Protein AF-A0A0D1YZ33-F1 (afdb_monomer)

Nearest PDB structures (foldseek):
  6j3f-assembly1_B  TM=8.941E-01  e=8.164E-15  Gelatoporia subvermispora B
  4g19-assembly2_C  TM=8.606E-01  e=2.135E-15  Phanerodontia chrysosporium
  4lmw-assembly1_A-2  TM=8.825E-01  e=1.834E-13  Phanerodontia chrysosporium
  4lmv-assembly2_D  TM=8.944E-01  e=1.200E-12  Phanerodontia chrysosporium
  6mhc-assembly1_B  TM=6.779E-01  e=1.614E-06  Homo sapiens

Organism: NCBI:txid1016849

Mean predicted aligned error: 9.48 Å

Solvent-accessible surface area (backbone atoms only — not comparable to full-atom values): 16113 Å² total; per-residue (Å²): 134,85,81,83,78,84,75,86,78,84,84,79,87,84,82,87,85,82,87,81,86,83,86,84,84,87,83,90,83,90,85,82,90,78,93,74,90,74,78,78,77,76,73,75,79,69,76,76,46,67,29,33,38,37,34,54,50,25,72,83,58,30,67,54,53,42,53,34,35,32,43,46,31,54,35,44,68,45,67,55,73,54,41,53,47,71,38,50,65,77,47,41,48,66,53,37,55,74,71,67,53,79,61,47,94,61,86,66,47,59,65,63,21,29,36,35,44,53,88,68,52,74,41,58,44,43,65,59,40,51,56,48,46,38,72,76,42,61,65,62,57,43,51,82,81,41,86,55,34,67,57,42,69,58,45,51,58,53,39,54,57,37,34,40,32,46,48,65,50,41,44,46,76,71,34,37,41,70,68,30,26,55,46,47,51,58,54,49,23,65,73,66,74,46,56,46,74,69,45,34,74,43,26,66,62,16,49,62,64,25,45,65,52,44,27,52,52,15,54,48,30,63,75,29,80,44,55,23,64,69,6,81,46,73,35,48,49,49,35,55,51,40,16,43,49,55,27,37,39,74,71,72,40,42,68,65,52,38,70,40,66,30,10,61,46,50,46,42,32,44,62,75,43,46,81,38,60,68,75,42,64,72

InterPro domains:
  IPR004045 Glutathione S-transferase, N-terminal [PF13409] (64-135)
  IPR036249 Thioredoxin-like superfamily [SSF52833] (62-155)
  IPR036282 Glutathione S-transferase, C-terminal domain superfamily [SSF47616] (182-274)
  IPR054416 Glutathione S-transferase UstS-like , C-terminal domain [PF22041] (158-247)

Structure (mmCIF, N/CA/C/O backbone):
data_AF-A0A0D1YZ33-F1
#
_entry.id   AF-A0A0D1YZ33-F1
#
loop_
_atom_site.group_PDB
_atom_site.id
_atom_site.type_symbol
_atom_site.label_atom_id
_atom_site.label_alt_id
_atom_site.label_comp_id
_atom_site.label_asym_id
_atom_site.label_entity_id
_atom_site.label_seq_id
_atom_site.pdbx_PDB_ins_code
_atom_site.Cartn_x
_atom_site.Cartn_y
_atom_site.Cartn_z
_atom_site.occupancy
_atom_site.B_iso_or_equiv
_atom_site.auth_seq_id
_atom_site.auth_comp_id
_atom_site.auth_asym_id
_atom_site.auth_atom_id
_atom_site.pdbx_PDB_model_num
ATOM 1 N N . MET A 1 1 ? 1.735 4.288 -33.691 1.00 33.66 1 MET A N 1
ATOM 2 C CA . MET A 1 1 ? 1.374 3.150 -32.815 1.00 33.66 1 MET A CA 1
ATOM 3 C C . MET A 1 1 ? 0.794 3.717 -31.528 1.00 33.66 1 MET A C 1
ATOM 5 O O . MET A 1 1 ? 1.479 4.486 -30.871 1.00 33.66 1 MET A O 1
ATOM 9 N N . LYS A 1 2 ? -0.491 3.466 -31.242 1.00 23.94 2 LYS A N 1
ATOM 10 C CA . LYS A 1 2 ? -1.217 4.064 -30.106 1.00 23.94 2 LYS A CA 1
ATOM 11 C C . LYS A 1 2 ? -0.838 3.346 -28.805 1.00 23.94 2 LYS A C 1
ATOM 13 O O . LYS A 1 2 ? -1.034 2.139 -28.707 1.00 23.94 2 LYS A O 1
ATOM 18 N N . ALA A 1 3 ? -0.307 4.084 -27.833 1.00 26.80 3 ALA A N 1
ATOM 19 C CA . ALA A 1 3 ? -0.102 3.603 -26.472 1.00 26.80 3 ALA A CA 1
ATOM 20 C C . ALA A 1 3 ? -1.469 3.420 -25.792 1.00 26.80 3 ALA A C 1
ATOM 22 O O . ALA A 1 3 ? -2.274 4.350 -25.749 1.00 26.80 3 ALA A O 1
ATOM 23 N N . ILE A 1 4 ? -1.745 2.213 -25.302 1.00 25.44 4 ILE A N 1
ATOM 24 C CA . ILE A 1 4 ? -2.944 1.919 -24.515 1.00 25.44 4 ILE A CA 1
ATOM 25 C C . ILE A 1 4 ? -2.675 2.419 -23.095 1.00 25.44 4 ILE A C 1
ATOM 27 O O . ILE A 1 4 ? -1.959 1.790 -22.319 1.00 25.44 4 ILE A O 1
ATOM 31 N N . LEU A 1 5 ? -3.221 3.593 -22.786 1.00 25.17 5 LEU A N 1
ATOM 32 C CA . LEU A 1 5 ? -3.272 4.148 -21.441 1.00 25.17 5 LEU A CA 1
ATOM 33 C C . LEU A 1 5 ? -4.298 3.332 -20.639 1.00 25.17 5 LEU A C 1
ATOM 35 O O . LEU A 1 5 ? -5.502 3.465 -20.849 1.00 25.17 5 LEU A O 1
ATOM 39 N N . VAL A 1 6 ? -3.835 2.450 -19.754 1.00 28.66 6 VAL A N 1
ATOM 40 C CA . VAL A 1 6 ? -4.714 1.741 -18.813 1.00 28.66 6 VAL A CA 1
ATOM 41 C C . VAL A 1 6 ? -5.065 2.715 -17.689 1.00 28.66 6 VAL A C 1
ATOM 43 O O . VAL A 1 6 ? -4.328 2.842 -16.714 1.00 28.66 6 VAL A O 1
ATOM 46 N N . GLN A 1 7 ? -6.162 3.453 -17.861 1.00 24.89 7 GLN A N 1
ATOM 47 C CA . GLN A 1 7 ? -6.800 4.203 -16.781 1.00 24.89 7 GLN A CA 1
ATOM 48 C C . GLN A 1 7 ? -7.549 3.220 -15.876 1.00 24.89 7 GLN A C 1
ATOM 50 O O . GLN A 1 7 ? -8.423 2.486 -16.334 1.00 24.89 7 GLN A O 1
ATOM 55 N N . PHE A 1 8 ? -7.206 3.209 -14.589 1.00 30.30 8 PHE A N 1
ATOM 56 C CA . PHE A 1 8 ? -8.008 2.553 -13.563 1.00 30.30 8 PHE A CA 1
ATOM 57 C C . PHE A 1 8 ? -9.164 3.488 -13.199 1.00 30.30 8 PHE A C 1
ATOM 59 O O . PHE A 1 8 ? -8.949 4.558 -12.637 1.00 30.30 8 PHE A O 1
ATOM 66 N N . VAL A 1 9 ? -10.384 3.102 -13.566 1.00 27.33 9 VAL A N 1
ATOM 67 C CA . VAL A 1 9 ? -11.615 3.804 -13.184 1.00 27.33 9 VAL A CA 1
ATOM 68 C C . VAL A 1 9 ? -12.163 3.139 -11.924 1.00 27.33 9 VAL A C 1
ATOM 70 O O . VAL A 1 9 ? -12.398 1.932 -11.910 1.00 27.33 9 VAL A O 1
ATOM 73 N N . THR A 1 10 ? -12.359 3.923 -10.866 1.00 28.05 10 THR A N 1
ATOM 74 C CA . THR A 1 10 ? -13.016 3.498 -9.627 1.00 28.05 10 THR A CA 1
ATOM 75 C C . THR A 1 10 ? -14.522 3.351 -9.871 1.00 28.05 10 THR A C 1
ATOM 77 O O . THR A 1 10 ? -15.186 4.272 -10.348 1.00 28.05 10 THR A O 1
ATOM 80 N N . SER A 1 11 ? -15.082 2.171 -9.593 1.00 30.53 11 SER A N 1
ATOM 81 C CA . SER A 1 11 ? -16.520 1.922 -9.738 1.00 30.53 11 SER A CA 1
ATOM 82 C C . SER A 1 11 ? -17.292 2.501 -8.552 1.00 30.53 11 SER A C 1
ATOM 84 O O . SER A 1 11 ? -17.127 2.061 -7.416 1.00 30.53 11 SER A O 1
ATOM 86 N N . SER A 1 12 ? -18.143 3.480 -8.858 1.00 28.12 12 SER A N 1
ATOM 87 C CA . SER A 1 12 ? -19.163 4.075 -7.993 1.00 28.12 12 SER A CA 1
ATOM 88 C C . SER A 1 12 ? -20.275 3.070 -7.644 1.00 28.12 12 SER A C 1
ATOM 90 O O . SER A 1 12 ? -20.595 2.172 -8.424 1.00 28.12 12 SER A O 1
ATOM 92 N N . SER A 1 13 ? -20.832 3.230 -6.446 1.00 30.88 13 SER A N 1
ATOM 93 C CA . SER A 1 13 ? -21.864 2.424 -5.795 1.00 30.88 13 SER A CA 1
ATOM 94 C C . SER A 1 13 ? -23.215 2.418 -6.528 1.00 30.88 13 SER A C 1
ATOM 96 O O . SER A 1 13 ? -23.701 3.447 -6.991 1.00 30.88 13 SER A O 1
ATOM 98 N N . ALA A 1 14 ? -23.868 1.251 -6.567 1.00 26.98 14 ALA A N 1
ATOM 99 C CA . ALA A 1 14 ? -25.271 1.111 -6.966 1.00 26.98 14 ALA A CA 1
ATOM 100 C C . ALA A 1 14 ? -26.209 1.207 -5.735 1.00 26.98 14 ALA A C 1
ATOM 102 O O . ALA A 1 14 ? -25.840 0.723 -4.661 1.00 26.98 14 ALA A O 1
ATOM 103 N N . PRO A 1 15 ? -27.411 1.809 -5.858 1.00 26.55 15 PRO A N 1
ATOM 104 C CA . PRO A 1 15 ? -28.342 2.030 -4.745 1.00 26.55 15 PRO A CA 1
ATOM 105 C C . PRO A 1 15 ? -29.207 0.790 -4.415 1.00 26.55 15 PRO A C 1
ATOM 107 O O . PRO A 1 15 ? -29.352 -0.101 -5.256 1.00 26.55 15 PRO A O 1
ATOM 110 N N . PRO A 1 16 ? -29.819 0.716 -3.212 1.00 28.62 16 PRO A N 1
ATOM 111 C CA . PRO A 1 16 ? -30.607 -0.440 -2.784 1.00 28.62 16 PRO A CA 1
ATOM 112 C C . PRO A 1 16 ? -31.998 -0.488 -3.441 1.00 28.62 16 PRO A C 1
ATOM 114 O O . PRO A 1 16 ? -32.704 0.517 -3.532 1.00 28.62 16 PRO A O 1
ATOM 117 N N . LEU A 1 17 ? -32.408 -1.689 -3.859 1.00 29.44 17 LEU A N 1
ATOM 118 C CA . LEU A 1 17 ? -33.756 -1.992 -4.346 1.00 29.44 17 LEU A CA 1
ATOM 119 C C . LEU A 1 17 ? -34.759 -2.040 -3.183 1.00 29.44 17 LEU A C 1
ATOM 121 O O . LEU A 1 17 ? -34.502 -2.635 -2.137 1.00 29.44 17 LEU A O 1
ATOM 125 N N . SER A 1 18 ? -35.914 -1.408 -3.390 1.00 27.81 18 SER A N 1
ATOM 126 C CA . SER A 1 18 ? -37.007 -1.292 -2.430 1.00 27.81 18 SER A CA 1
ATOM 127 C C . SER A 1 18 ? -37.826 -2.582 -2.301 1.00 27.81 18 SER A C 1
ATOM 129 O O . SER A 1 18 ? -38.141 -3.267 -3.274 1.00 27.81 18 SER A O 1
ATOM 131 N N . CYS A 1 19 ? -38.206 -2.891 -1.061 1.00 26.47 19 CYS A N 1
ATOM 132 C CA . CYS A 1 19 ? -39.095 -3.988 -0.698 1.00 26.47 19 CYS A CA 1
ATOM 133 C C . CYS A 1 19 ? -40.552 -3.602 -1.013 1.00 26.47 19 CYS A C 1
ATOM 135 O O . CYS A 1 19 ? -41.071 -2.636 -0.452 1.00 26.47 19 CYS A O 1
ATOM 137 N N . ARG A 1 20 ? -41.235 -4.356 -1.885 1.00 29.11 20 ARG A N 1
ATOM 138 C CA . ARG A 1 20 ? -42.695 -4.274 -2.060 1.00 29.11 20 ARG A CA 1
ATOM 139 C C . ARG A 1 20 ? -43.375 -5.265 -1.117 1.00 29.11 20 ARG A C 1
ATOM 141 O O . ARG A 1 20 ? -43.210 -6.473 -1.257 1.00 29.11 20 ARG A O 1
ATOM 148 N N . ALA A 1 21 ? -44.153 -4.730 -0.183 1.00 27.61 21 ALA A N 1
ATOM 149 C CA . ALA A 1 21 ? -45.084 -5.478 0.646 1.00 27.61 21 ALA A CA 1
ATOM 150 C C . ALA A 1 21 ? -46.292 -5.945 -0.184 1.00 27.61 21 ALA A C 1
ATOM 152 O O . ALA A 1 21 ? -46.848 -5.168 -0.962 1.00 27.61 21 ALA A O 1
ATOM 153 N N . LEU A 1 22 ? -46.727 -7.189 0.027 1.00 30.61 22 LEU A N 1
ATOM 154 C CA . LEU A 1 22 ? -48.070 -7.644 -0.321 1.00 30.61 22 LEU A CA 1
ATOM 155 C C . LEU A 1 22 ? -48.758 -8.170 0.936 1.00 30.61 22 LEU A C 1
ATOM 157 O O . LEU A 1 22 ? -48.223 -8.995 1.674 1.00 30.61 22 LEU A O 1
ATOM 161 N N . SER A 1 23 ? -49.939 -7.611 1.162 1.00 29.52 23 SER A N 1
ATOM 162 C CA . SER A 1 23 ? -50.905 -7.921 2.201 1.00 29.52 23 SER A CA 1
ATOM 163 C C . SER A 1 23 ? -51.679 -9.206 1.892 1.00 29.52 23 SER A C 1
ATOM 165 O O . SER A 1 23 ? -51.951 -9.526 0.737 1.00 29.52 23 SER A O 1
ATOM 167 N N . GLY A 1 24 ? -52.095 -9.912 2.944 1.00 29.91 24 GLY A N 1
ATOM 168 C CA . GLY A 1 24 ? -53.028 -11.037 2.874 1.00 29.91 24 GLY A CA 1
ATOM 169 C C . GLY A 1 24 ? -53.644 -11.305 4.246 1.00 29.91 24 GLY A C 1
ATOM 170 O O . GLY A 1 24 ? -52.929 -11.461 5.230 1.00 29.91 24 GLY A O 1
ATOM 171 N N . TYR A 1 25 ? -54.973 -11.273 4.302 1.00 29.17 25 TYR A N 1
ATOM 172 C CA . TYR A 1 25 ? -55.825 -11.229 5.492 1.00 29.17 25 TYR A CA 1
ATOM 173 C C . TYR A 1 25 ? -56.149 -12.610 6.109 1.00 29.17 25 TYR A C 1
ATOM 175 O O . TYR A 1 25 ? -56.301 -13.590 5.391 1.00 29.17 25 TYR A O 1
ATOM 183 N N . SER A 1 26 ? -56.386 -12.575 7.433 1.00 31.56 26 SER A N 1
ATOM 184 C CA . SER A 1 26 ? -57.404 -13.277 8.257 1.00 31.56 26 SER A CA 1
ATOM 185 C C . SER A 1 26 ? -57.550 -14.816 8.250 1.00 31.56 26 SER A C 1
ATOM 187 O O . SER A 1 26 ? -57.987 -15.389 7.261 1.00 31.56 26 SER A O 1
ATOM 189 N N . HIS A 1 27 ? -57.407 -15.457 9.429 1.00 31.44 27 HIS A N 1
ATOM 190 C CA . HIS A 1 27 ? -58.551 -15.964 10.231 1.00 31.44 27 HIS A CA 1
ATOM 191 C C . HIS A 1 27 ? -58.145 -16.562 11.608 1.00 31.44 27 HIS A C 1
ATOM 193 O O . HIS A 1 27 ? -57.173 -17.301 11.733 1.00 31.44 27 HIS A O 1
ATOM 199 N N . HIS A 1 28 ? -58.947 -16.225 12.631 1.00 30.06 28 HIS A N 1
ATOM 200 C CA . HIS A 1 28 ? -59.127 -16.853 13.962 1.00 30.06 28 HIS A CA 1
ATOM 201 C C . HIS A 1 28 ? -59.364 -18.388 13.865 1.00 30.06 28 HIS A C 1
ATOM 203 O O . HIS A 1 28 ? -59.901 -18.824 12.857 1.00 30.06 28 HIS A O 1
ATOM 209 N N . SER A 1 29 ? -59.105 -19.302 14.820 1.00 30.25 29 SER A N 1
ATOM 210 C CA . SER A 1 29 ? -59.076 -19.295 16.301 1.00 30.25 29 SER A CA 1
ATOM 211 C C . SER A 1 29 ? -58.558 -20.684 16.831 1.00 30.25 29 SER A C 1
ATOM 213 O O . SER A 1 29 ? -58.115 -21.481 16.008 1.00 30.25 29 SER A O 1
ATOM 215 N N . PRO A 1 30 ? -58.537 -21.014 18.151 1.00 46.22 30 PRO A N 1
ATOM 216 C CA . PRO A 1 30 ? -57.399 -21.637 18.857 1.00 46.22 30 PRO A CA 1
ATOM 217 C C . PRO A 1 30 ? -57.526 -23.152 19.120 1.00 46.22 30 PRO A C 1
ATOM 219 O O . PRO A 1 30 ? -58.609 -23.687 18.938 1.00 46.22 30 PRO A O 1
ATOM 222 N N . LEU A 1 31 ? -56.465 -23.810 19.642 1.00 30.41 31 LEU A N 1
ATOM 223 C CA . LEU A 1 31 ? -56.532 -24.916 20.632 1.00 30.41 31 LEU A CA 1
ATOM 224 C C . LEU A 1 31 ? -55.139 -25.415 21.128 1.00 30.41 31 LEU A C 1
ATOM 226 O O . LEU A 1 31 ? -54.258 -25.747 20.347 1.00 30.41 31 LEU A O 1
ATOM 230 N N . ARG A 1 32 ? -55.024 -25.500 22.465 1.00 30.86 32 ARG A N 1
ATOM 231 C CA . ARG A 1 32 ? -54.288 -26.447 23.350 1.00 30.86 32 ARG A CA 1
ATOM 232 C C . ARG A 1 32 ? -52.809 -26.848 23.116 1.00 30.86 32 ARG A C 1
ATOM 234 O O . ARG A 1 32 ? -52.475 -27.677 22.286 1.00 30.86 32 ARG A O 1
ATOM 241 N N . SER A 1 33 ? -51.988 -26.400 24.075 1.00 38.81 33 SER A N 1
ATOM 242 C CA . SER A 1 33 ? -50.990 -27.134 24.889 1.00 38.81 33 SER A CA 1
ATOM 243 C C . SER A 1 33 ? -50.598 -28.571 24.496 1.00 38.81 33 SER A C 1
ATOM 245 O O . SER A 1 33 ? -51.357 -29.498 24.766 1.00 38.81 33 SER A O 1
ATOM 247 N N . THR A 1 34 ? -49.310 -28.758 24.182 1.00 31.98 34 THR A N 1
ATOM 248 C CA . THR A 1 34 ? -48.487 -29.884 24.677 1.00 31.98 34 THR A CA 1
ATOM 249 C C . THR A 1 34 ? -47.016 -29.467 24.768 1.00 31.98 34 THR A C 1
ATOM 251 O O . THR A 1 34 ? -46.41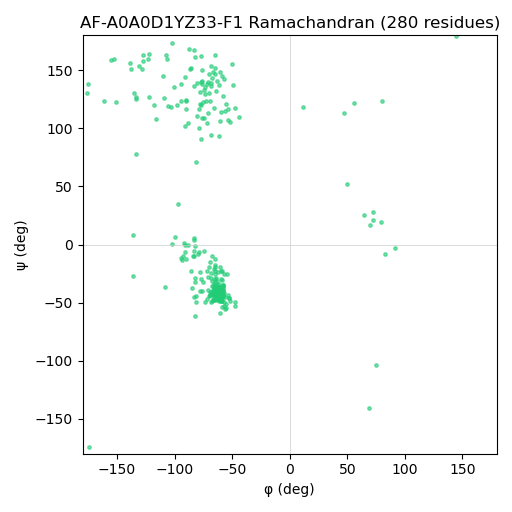6 -29.058 23.776 1.00 31.98 34 THR A O 1
ATOM 254 N N . LYS A 1 35 ? -46.423 -29.586 25.964 1.00 40.34 35 LYS A N 1
ATOM 255 C CA . LYS A 1 35 ? -44.976 -29.480 26.196 1.00 40.34 35 LYS A CA 1
ATOM 256 C C . LYS A 1 35 ? -44.269 -30.654 25.510 1.00 40.34 35 LYS A C 1
ATOM 258 O O . LYS A 1 35 ? -44.463 -31.796 25.913 1.00 40.34 35 LYS A O 1
ATOM 263 N N . LEU A 1 36 ? -43.409 -30.368 24.537 1.00 31.55 36 LEU A N 1
ATOM 264 C CA . LEU A 1 36 ? -42.429 -31.312 24.002 1.00 31.55 36 LEU A CA 1
ATOM 265 C C . LEU A 1 36 ? -41.034 -30.773 24.313 1.00 31.55 36 LEU A C 1
ATOM 267 O O . LEU A 1 36 ? -40.586 -29.776 23.756 1.00 31.55 36 LEU A O 1
ATOM 271 N N . VAL A 1 37 ? -40.363 -31.439 25.250 1.00 39.22 37 VAL A N 1
ATOM 272 C CA . VAL A 1 37 ? -38.945 -31.238 25.550 1.00 39.22 37 VAL A CA 1
ATOM 273 C C . VAL A 1 37 ? -38.151 -31.746 24.347 1.00 39.22 37 VAL A C 1
ATOM 275 O O . VAL A 1 37 ? -37.874 -32.939 24.224 1.00 39.22 37 VAL A O 1
ATOM 278 N N . SER A 1 38 ? -37.802 -30.851 23.422 1.00 35.22 38 SER A N 1
ATOM 279 C CA . SER A 1 38 ? -36.877 -31.170 22.340 1.00 35.22 38 SER A CA 1
ATOM 280 C C . SER A 1 38 ? -35.455 -31.183 22.896 1.00 35.22 38 SER A C 1
ATOM 282 O O . SER A 1 38 ? -34.891 -30.139 23.228 1.00 35.22 38 SER A O 1
ATOM 284 N N . LYS A 1 39 ? -34.878 -32.384 23.003 1.00 36.84 39 LYS A N 1
ATOM 285 C CA . LYS A 1 39 ? -33.451 -32.606 23.259 1.00 36.84 39 LYS A CA 1
ATOM 286 C C . LYS A 1 39 ? -32.632 -31.717 22.322 1.00 36.84 39 LYS A C 1
ATOM 288 O O . LYS A 1 39 ? -32.707 -31.865 21.103 1.00 36.84 39 LYS A O 1
ATOM 293 N N . GLY A 1 40 ? -31.863 -30.797 22.902 1.00 33.03 40 GLY A N 1
ATOM 294 C CA . GLY A 1 40 ? -30.975 -29.916 22.161 1.00 33.03 40 GLY A CA 1
ATOM 295 C C . GLY A 1 40 ? -30.044 -30.726 21.263 1.00 33.03 40 GLY A C 1
ATOM 296 O O . GLY A 1 40 ? -29.211 -31.498 21.743 1.00 33.03 40 GLY A O 1
ATOM 297 N N . ARG A 1 41 ? -30.166 -30.532 19.945 1.00 40.16 41 ARG A N 1
ATOM 298 C CA . ARG A 1 41 ? -29.060 -30.800 19.028 1.00 40.16 41 ARG A CA 1
ATOM 299 C C . ARG A 1 41 ? -27.931 -29.879 19.464 1.00 40.16 41 ARG A C 1
ATOM 301 O O . ARG A 1 41 ? -28.006 -28.670 19.253 1.00 40.16 41 ARG A O 1
ATOM 308 N N . ARG A 1 42 ? -26.905 -30.461 20.089 1.00 39.41 42 ARG A N 1
ATOM 309 C CA . ARG A 1 42 ? -25.606 -29.814 20.260 1.00 39.41 42 ARG A CA 1
ATOM 310 C C . ARG A 1 42 ? -25.183 -29.348 18.871 1.00 39.41 42 ARG A C 1
ATOM 312 O O . ARG A 1 42 ? -24.848 -30.175 18.022 1.00 39.41 42 ARG A O 1
ATOM 319 N N . HIS A 1 43 ? -25.281 -28.045 18.626 1.00 44.19 43 HIS A N 1
ATOM 320 C CA . HIS A 1 43 ? -24.578 -27.429 17.517 1.00 44.19 43 HIS A CA 1
ATOM 321 C C . HIS A 1 43 ? -23.117 -27.781 17.750 1.00 44.19 43 HIS A C 1
ATOM 323 O O . HIS A 1 43 ? -22.551 -27.449 18.792 1.00 44.19 43 HIS A O 1
ATOM 329 N N . ARG A 1 44 ? -22.549 -28.579 16.842 1.00 44.31 44 ARG A N 1
ATOM 330 C CA . ARG A 1 44 ? -21.112 -28.816 16.839 1.00 44.31 44 ARG A CA 1
ATOM 331 C C . ARG A 1 44 ? -20.491 -27.433 16.762 1.00 44.31 44 ARG A C 1
ATOM 333 O O . ARG A 1 44 ? -20.792 -26.690 15.833 1.00 44.31 44 ARG A O 1
ATOM 340 N N . TYR A 1 45 ? -19.692 -27.096 17.761 1.00 43.19 45 TYR A N 1
ATOM 341 C CA . TYR A 1 45 ? -18.801 -25.956 17.705 1.00 43.19 45 TYR A CA 1
ATOM 342 C C . TYR A 1 45 ? -17.853 -26.246 16.537 1.00 43.19 45 TYR A C 1
ATOM 344 O O . TYR A 1 45 ? -16.905 -27.019 16.671 1.00 43.19 45 TYR A O 1
ATOM 352 N N . THR A 1 46 ? -18.182 -25.765 15.338 1.00 48.38 46 THR A N 1
ATOM 353 C CA . THR A 1 46 ? -17.208 -25.696 14.256 1.00 48.38 46 THR A CA 1
ATOM 354 C C . THR A 1 46 ? -16.113 -24.798 14.791 1.00 48.38 46 THR A C 1
ATOM 356 O O . THR A 1 46 ? -16.380 -23.636 15.090 1.00 48.38 46 THR A O 1
ATOM 359 N N . MET A 1 47 ? -14.917 -25.357 14.994 1.00 47.94 47 MET A N 1
ATOM 360 C CA . MET A 1 47 ? -13.704 -24.573 15.207 1.00 47.94 47 MET A CA 1
ATOM 361 C C . MET A 1 47 ? -13.737 -23.454 14.169 1.00 47.94 47 MET A C 1
ATOM 363 O O . MET A 1 47 ? -13.689 -23.755 12.977 1.00 47.94 47 MET A O 1
ATOM 367 N N . SER A 1 48 ? -13.946 -22.209 14.608 1.00 56.19 48 SER A N 1
ATOM 368 C CA . SER A 1 48 ? -13.932 -21.048 13.722 1.00 56.19 48 SER A CA 1
ATOM 369 C C . SER A 1 48 ? -12.605 -21.100 12.982 1.00 56.19 48 SER A C 1
ATOM 371 O O . SER A 1 48 ? -11.562 -20.916 13.610 1.00 56.19 48 SER A O 1
ATOM 373 N N . SER A 1 49 ? -12.614 -21.452 11.693 1.00 75.19 49 SER A N 1
ATOM 374 C CA . SER A 1 49 ? -11.368 -21.509 10.942 1.00 75.19 49 SER A CA 1
ATOM 375 C C . SER A 1 49 ? -10.797 -20.102 10.889 1.00 75.19 49 SER A C 1
ATOM 377 O O . SER A 1 49 ? -11.515 -19.146 10.620 1.00 75.19 49 SER A O 1
ATOM 379 N N . GLU A 1 50 ? -9.518 -19.978 11.201 1.00 90.50 50 GLU A N 1
ATOM 380 C CA . GLU A 1 50 ? -8.799 -18.713 11.147 1.00 90.50 50 GLU A CA 1
ATOM 381 C C . GLU A 1 50 ? -8.842 -18.113 9.731 1.00 90.50 50 GLU A C 1
ATOM 383 O O . GLU A 1 50 ? -8.834 -18.854 8.743 1.00 90.50 50 GLU A O 1
ATOM 388 N N . LEU A 1 51 ? -8.899 -16.778 9.631 1.00 97.19 51 LEU A N 1
ATOM 389 C CA . LEU A 1 51 ? -8.852 -16.074 8.349 1.00 97.19 51 LEU A CA 1
ATOM 390 C C . LEU A 1 51 ? -7.521 -16.373 7.648 1.00 97.19 51 LEU A C 1
ATOM 392 O O . LEU A 1 51 ? -6.465 -16.360 8.278 1.00 97.19 51 LEU A O 1
ATOM 396 N N . ILE A 1 52 ? -7.561 -16.618 6.340 1.00 98.25 52 ILE A N 1
ATOM 397 C CA . ILE A 1 52 ? -6.350 -16.802 5.529 1.00 98.25 52 ILE A CA 1
ATOM 398 C C . ILE A 1 52 ? -6.188 -15.589 4.624 1.00 98.25 52 ILE A C 1
ATOM 400 O O . ILE A 1 52 ? -7.110 -15.263 3.883 1.00 98.25 52 ILE A O 1
ATOM 404 N N . LEU A 1 53 ? -5.027 -14.946 4.665 1.00 98.56 53 LEU A N 1
ATOM 405 C CA . LEU A 1 53 ? -4.609 -13.898 3.741 1.00 98.56 53 LEU A CA 1
ATOM 406 C C . LEU A 1 53 ? -3.705 -14.510 2.666 1.00 98.56 53 LEU A C 1
ATOM 408 O O . LEU A 1 53 ? -2.651 -15.044 2.983 1.00 98.56 53 LEU A O 1
ATOM 412 N N . TYR A 1 54 ? -4.087 -14.416 1.398 1.00 98.50 54 TYR A N 1
ATOM 413 C CA . TYR A 1 54 ? -3.249 -14.817 0.268 1.00 98.50 54 TYR A CA 1
ATOM 414 C C . TYR A 1 54 ? -2.377 -13.637 -0.180 1.00 98.50 54 TYR A C 1
ATOM 416 O O . TYR A 1 54 ? -2.860 -12.697 -0.827 1.00 98.50 54 TYR A O 1
ATOM 424 N N . ASP A 1 55 ? -1.092 -13.689 0.166 1.00 98.38 55 ASP A N 1
ATOM 425 C CA . ASP A 1 55 ? -0.107 -12.616 -0.042 1.00 98.38 55 ASP A CA 1
ATOM 426 C C . ASP A 1 55 ? 1.085 -13.105 -0.887 1.00 98.38 55 ASP A C 1
ATOM 428 O O . ASP A 1 55 ? 1.292 -14.305 -1.067 1.00 98.38 55 ASP A O 1
ATOM 432 N N . LEU A 1 56 ? 1.869 -12.171 -1.420 1.00 98.19 56 LEU A N 1
ATOM 433 C CA . LEU A 1 56 ? 3.081 -12.414 -2.194 1.00 98.19 56 LEU A CA 1
ATOM 434 C C . LEU A 1 56 ? 4.302 -12.474 -1.262 1.00 98.19 56 LEU A C 1
ATOM 436 O O . LEU A 1 56 ? 4.578 -11.483 -0.579 1.00 98.19 56 LEU A O 1
ATOM 440 N N . PRO A 1 57 ? 5.086 -13.566 -1.257 1.00 97.38 57 PRO A N 1
ATOM 441 C CA . PRO A 1 57 ? 6.261 -13.655 -0.399 1.00 97.38 57 PRO A CA 1
ATOM 442 C C . PRO A 1 57 ? 7.379 -12.719 -0.861 1.00 97.38 57 PRO A C 1
ATOM 444 O O . PRO A 1 57 ? 7.588 -12.506 -2.060 1.00 97.38 57 PRO A O 1
ATOM 447 N N . SER A 1 58 ? 8.133 -12.191 0.103 1.00 97.62 58 SER A N 1
ATOM 448 C CA . SER A 1 58 ? 9.500 -11.725 -0.126 1.00 97.62 58 SER A CA 1
ATOM 449 C C . SER A 1 58 ? 10.503 -12.876 0.052 1.00 97.62 58 SER A C 1
ATOM 451 O O . SER A 1 58 ? 10.184 -13.912 0.641 1.00 97.62 58 SER A O 1
ATOM 453 N N . LYS A 1 59 ? 11.757 -12.668 -0.364 1.00 97.12 59 LYS A N 1
ATOM 454 C CA . LYS A 1 59 ? 12.906 -13.539 -0.045 1.00 97.12 59 LYS A CA 1
ATOM 455 C C . LYS A 1 59 ? 13.087 -13.755 1.460 1.00 97.12 59 LYS A C 1
ATOM 457 O O . LYS A 1 59 ? 13.670 -14.753 1.867 1.00 97.12 59 LYS A O 1
ATOM 462 N N . GLN A 1 60 ? 12.612 -12.816 2.277 1.00 94.25 60 GLN A N 1
ATOM 463 C CA . GLN A 1 60 ? 12.683 -12.858 3.735 1.00 94.25 60 GLN A CA 1
ATOM 464 C C . GLN A 1 60 ? 11.449 -13.518 4.372 1.00 94.25 60 GLN A C 1
ATOM 466 O O . GLN A 1 60 ? 11.385 -13.622 5.593 1.00 94.25 60 GLN A O 1
ATOM 471 N N . GLY A 1 61 ? 10.469 -13.963 3.576 1.00 93.75 61 GLY A N 1
ATOM 472 C CA . GLY A 1 61 ? 9.222 -14.539 4.089 1.00 93.75 61 GLY A CA 1
ATOM 473 C C . GLY A 1 61 ? 8.285 -13.504 4.719 1.00 93.75 61 GLY A C 1
ATOM 474 O O . GLY A 1 61 ? 7.523 -13.837 5.622 1.00 93.75 61 GLY A O 1
ATOM 475 N N . THR A 1 62 ? 8.362 -12.250 4.269 1.00 95.75 62 THR A N 1
ATOM 476 C CA . THR A 1 62 ? 7.576 -11.117 4.780 1.00 95.75 62 THR A CA 1
ATOM 477 C C . THR A 1 62 ? 6.769 -10.439 3.674 1.00 95.75 62 THR A C 1
ATOM 479 O O . THR A 1 62 ? 7.090 -10.544 2.485 1.00 95.75 62 THR A O 1
ATOM 482 N N . GLY A 1 63 ? 5.726 -9.705 4.061 1.00 96.56 63 GLY A N 1
ATOM 483 C CA . GLY A 1 63 ? 4.928 -8.903 3.138 1.00 96.56 63 GLY A CA 1
ATOM 484 C C . GLY A 1 63 ? 5.697 -7.677 2.641 1.00 96.56 63 GLY A C 1
ATOM 485 O O . GLY A 1 63 ? 6.368 -6.985 3.406 1.00 96.56 63 GLY A O 1
ATOM 486 N N . TRP A 1 64 ? 5.564 -7.347 1.358 1.00 97.56 64 TRP A N 1
ATOM 487 C CA . TRP A 1 64 ? 6.277 -6.213 0.742 1.00 97.56 64 TRP A CA 1
ATOM 488 C C . TRP A 1 64 ? 5.402 -5.358 -0.179 1.00 97.56 64 TRP A C 1
ATOM 490 O O . TRP A 1 64 ? 5.672 -4.173 -0.367 1.00 97.56 64 TRP A O 1
ATOM 500 N N . SER A 1 65 ? 4.358 -5.946 -0.765 1.00 97.88 65 SER A N 1
ATOM 501 C CA . SER A 1 65 ? 3.572 -5.321 -1.828 1.00 97.88 65 SER A CA 1
ATOM 502 C C . SER A 1 65 ? 2.547 -4.325 -1.280 1.00 97.88 65 SER A C 1
ATOM 504 O O . SER A 1 65 ? 1.865 -4.598 -0.292 1.00 97.88 65 SER A O 1
ATOM 506 N N . HIS A 1 66 ? 2.396 -3.183 -1.960 1.00 97.81 66 HIS A N 1
ATOM 507 C CA . HIS A 1 66 ? 1.449 -2.121 -1.590 1.00 97.81 66 HIS A CA 1
ATOM 508 C C . HIS A 1 66 ? 0.024 -2.636 -1.375 1.00 97.81 66 HIS A C 1
ATOM 510 O O . HIS A 1 66 ? -0.604 -2.300 -0.377 1.00 97.81 66 HIS A O 1
ATOM 516 N N . ASN A 1 67 ? -0.511 -3.435 -2.301 1.00 97.75 67 ASN A N 1
ATOM 517 C CA . ASN A 1 67 ? -1.919 -3.829 -2.233 1.00 97.75 67 ASN A CA 1
ATOM 518 C C . ASN A 1 67 ? -2.212 -4.761 -1.043 1.00 97.75 67 ASN A C 1
ATOM 520 O O . ASN A 1 67 ? -3.129 -4.446 -0.284 1.00 97.75 67 ASN A O 1
ATOM 524 N N . PRO A 1 68 ? -1.448 -5.845 -0.809 1.00 98.31 68 PRO A N 1
ATOM 525 C CA . PRO A 1 68 ? -1.657 -6.699 0.359 1.00 98.31 68 PRO A CA 1
ATOM 526 C C . PRO A 1 68 ? -1.394 -6.012 1.695 1.00 98.31 68 PRO A C 1
ATOM 528 O O . PRO A 1 68 ? -2.113 -6.279 2.658 1.00 98.31 68 PRO A O 1
ATOM 531 N N . TRP A 1 69 ? -0.448 -5.066 1.754 1.00 98.56 69 TRP A N 1
ATOM 532 C CA . TRP A 1 69 ? -0.212 -4.289 2.972 1.00 98.56 69 TRP A CA 1
ATOM 533 C C . TRP A 1 69 ? -1.443 -3.495 3.429 1.00 98.56 69 TRP A C 1
ATOM 535 O O . TRP A 1 69 ? -1.636 -3.354 4.632 1.00 98.56 69 TRP A O 1
ATOM 545 N N . LYS A 1 70 ? -2.330 -3.058 2.520 1.00 98.69 70 LYS A N 1
ATOM 546 C CA . LYS A 1 70 ? -3.616 -2.430 2.897 1.00 98.69 70 LYS A CA 1
ATOM 547 C C . LYS A 1 70 ? -4.478 -3.381 3.730 1.00 98.69 70 LYS A C 1
ATOM 549 O O . LYS A 1 70 ? -5.009 -3.000 4.769 1.00 98.69 70 LYS A O 1
ATOM 554 N N . THR A 1 71 ? -4.593 -4.633 3.286 1.00 98.75 71 THR A N 1
ATOM 555 C CA . THR A 1 71 ? -5.349 -5.673 3.995 1.00 98.75 71 THR A CA 1
ATOM 556 C C . THR A 1 71 ? -4.653 -6.079 5.291 1.00 98.75 71 THR A C 1
ATOM 558 O O . THR A 1 71 ? -5.320 -6.220 6.311 1.00 98.75 71 THR A O 1
ATOM 561 N N . ARG A 1 72 ? -3.321 -6.207 5.285 1.00 98.56 72 ARG A N 1
ATOM 562 C CA . ARG A 1 72 ? -2.522 -6.520 6.477 1.00 98.56 72 ARG A CA 1
ATOM 563 C C . ARG A 1 72 ? -2.699 -5.466 7.572 1.00 98.56 72 ARG A C 1
ATOM 565 O O . ARG A 1 72 ? -3.021 -5.823 8.699 1.00 98.56 72 ARG A O 1
ATOM 572 N N . LEU A 1 73 ? -2.585 -4.183 7.223 1.00 98.81 73 LEU A N 1
ATOM 573 C CA . LEU A 1 73 ? -2.830 -3.062 8.135 1.00 98.81 73 LEU A CA 1
ATOM 574 C C . LEU A 1 73 ? -4.255 -3.092 8.693 1.00 98.81 73 LEU A C 1
ATOM 576 O O . LEU A 1 73 ? -4.427 -3.002 9.903 1.00 98.81 73 LEU A O 1
ATOM 580 N N . ALA A 1 74 ? -5.267 -3.298 7.845 1.00 98.69 74 ALA A N 1
ATOM 581 C CA . ALA A 1 74 ? -6.658 -3.381 8.291 1.00 98.69 74 ALA A CA 1
ATOM 582 C C . ALA A 1 74 ? -6.904 -4.551 9.264 1.00 98.69 74 ALA A C 1
ATOM 584 O O . ALA A 1 74 ? -7.586 -4.380 10.273 1.00 98.69 74 ALA A O 1
ATOM 585 N N . LEU A 1 75 ? -6.337 -5.731 8.989 1.00 98.50 75 LEU A N 1
ATOM 586 C CA . LEU A 1 75 ? -6.426 -6.896 9.874 1.00 98.50 75 LEU A CA 1
ATOM 587 C C . LEU A 1 75 ? -5.702 -6.654 11.206 1.00 98.50 75 LEU A C 1
ATOM 589 O O . LEU A 1 75 ? -6.243 -6.984 12.261 1.00 98.50 75 LEU A O 1
ATOM 593 N N . ASN A 1 76 ? -4.504 -6.066 11.156 1.00 98.38 76 ASN A N 1
ATOM 594 C CA . ASN A 1 76 ? -3.684 -5.774 12.329 1.00 98.38 76 ASN A CA 1
ATOM 595 C C . ASN A 1 76 ? -4.345 -4.716 13.221 1.00 98.38 76 ASN A C 1
ATOM 597 O O . ASN A 1 76 ? -4.483 -4.945 14.419 1.00 98.38 76 ASN A O 1
ATOM 601 N N . PHE A 1 77 ? -4.835 -3.622 12.635 1.00 98.44 77 PHE A N 1
ATOM 602 C CA . PHE A 1 77 ? -5.585 -2.578 13.337 1.00 98.44 77 PHE A CA 1
ATOM 603 C C . PHE A 1 77 ? -6.833 -3.124 14.030 1.00 98.44 77 PHE A C 1
ATOM 605 O O . PHE A 1 77 ? -7.107 -2.799 15.182 1.00 98.44 77 PHE A O 1
ATOM 612 N N . LYS A 1 78 ? -7.574 -4.009 13.354 1.00 97.69 78 LYS A N 1
ATOM 613 C CA . LYS A 1 78 ? -8.750 -4.656 13.943 1.00 97.69 78 LYS A CA 1
ATOM 614 C C . LYS A 1 78 ? -8.419 -5.747 14.967 1.00 97.69 78 LYS A C 1
ATOM 616 O O . LYS A 1 78 ? -9.339 -6.300 15.562 1.00 97.69 78 LYS A O 1
ATOM 621 N N . GLY A 1 79 ? -7.146 -6.101 15.154 1.00 96.50 79 GLY A N 1
ATOM 622 C CA . GLY A 1 79 ? -6.744 -7.196 16.040 1.00 96.50 79 GLY A CA 1
ATOM 623 C C . GLY A 1 79 ? -7.234 -8.573 15.574 1.00 96.50 79 GLY A C 1
ATOM 624 O O . GLY A 1 79 ? -7.410 -9.476 16.389 1.00 96.50 79 GLY A O 1
ATOM 625 N N . ILE A 1 80 ? -7.481 -8.754 14.273 1.00 96.50 80 ILE A N 1
ATOM 626 C CA . ILE A 1 80 ? -7.992 -10.016 13.727 1.00 96.50 80 ILE A CA 1
ATOM 627 C C . ILE A 1 80 ? -6.841 -11.025 13.618 1.00 96.50 80 ILE A C 1
ATOM 629 O O . ILE A 1 80 ? -5.766 -10.719 13.087 1.00 96.50 80 ILE A O 1
ATOM 633 N N . SER A 1 81 ? -7.059 -12.250 14.111 1.00 95.44 81 SER A N 1
ATOM 634 C CA . SER A 1 81 ? -6.129 -13.364 13.883 1.00 95.44 81 SER A CA 1
ATOM 635 C C . SER A 1 81 ? -6.264 -13.862 12.452 1.00 95.44 81 SER A C 1
ATOM 637 O O . SER A 1 81 ? -7.373 -14.071 11.954 1.00 95.44 81 SER A O 1
ATOM 639 N N . TYR A 1 82 ? -5.129 -14.047 11.794 1.00 96.94 82 TYR A N 1
ATOM 640 C CA . TYR A 1 82 ? -5.062 -14.580 10.445 1.00 96.94 82 TYR A CA 1
ATOM 641 C C . TYR A 1 82 ? -3.728 -15.282 10.232 1.00 96.94 82 TYR A C 1
ATOM 643 O O . TYR A 1 82 ? -2.748 -14.984 10.920 1.00 96.94 82 TYR A O 1
ATOM 651 N N . LYS A 1 83 ? -3.712 -16.158 9.230 1.00 97.31 83 LYS A N 1
ATOM 652 C CA . LYS A 1 83 ? -2.502 -16.747 8.656 1.00 97.31 83 LYS A CA 1
ATOM 653 C C . LYS A 1 83 ? -2.261 -16.211 7.263 1.00 97.31 83 LYS A C 1
ATOM 655 O O . LYS A 1 83 ? -3.221 -16.038 6.511 1.00 97.31 83 LYS A O 1
ATOM 660 N N . THR A 1 84 ? -1.004 -16.033 6.884 1.00 98.25 84 THR A N 1
ATOM 661 C CA . THR A 1 84 ? -0.656 -15.769 5.488 1.00 98.25 84 THR A CA 1
ATOM 662 C C . THR A 1 84 ? -0.395 -17.075 4.740 1.00 98.25 84 THR A C 1
ATOM 664 O O . THR A 1 84 ? 0.458 -17.878 5.112 1.00 98.25 84 THR A O 1
ATOM 667 N N . ASP A 1 85 ? -1.118 -17.273 3.642 1.00 98.00 85 ASP A N 1
ATOM 668 C CA . ASP A 1 85 ? -0.772 -18.222 2.590 1.00 98.00 85 ASP A CA 1
ATOM 669 C C . ASP A 1 85 ? 0.075 -17.486 1.544 1.00 98.00 85 ASP A C 1
ATOM 671 O O . ASP A 1 85 ? -0.425 -16.708 0.723 1.00 98.00 85 ASP A O 1
ATOM 675 N N . TRP A 1 86 ? 1.385 -17.714 1.610 1.00 98.19 86 TRP A N 1
ATOM 676 C CA . TRP A 1 86 ? 2.342 -17.149 0.668 1.00 98.19 86 TRP A CA 1
ATOM 677 C C . TRP A 1 86 ? 2.192 -17.803 -0.704 1.00 98.19 86 TRP A C 1
ATOM 679 O O . TRP A 1 86 ? 2.478 -18.985 -0.894 1.00 98.19 86 TRP A O 1
ATOM 689 N N . THR A 1 87 ? 1.748 -17.014 -1.677 1.00 97.94 87 THR A N 1
ATOM 690 C CA . THR A 1 87 ? 1.514 -17.444 -3.054 1.00 97.94 87 THR A CA 1
ATOM 691 C C . THR A 1 87 ? 2.427 -16.667 -3.988 1.00 97.94 87 THR A C 1
ATOM 693 O O . THR A 1 87 ? 2.352 -15.445 -4.056 1.00 97.94 87 THR A O 1
ATOM 696 N N . GLU A 1 88 ? 3.289 -17.364 -4.725 1.00 98.50 88 GLU A N 1
ATOM 697 C CA . GLU A 1 88 ? 4.127 -16.736 -5.747 1.00 98.50 88 GLU A CA 1
ATOM 698 C C . GLU A 1 88 ? 3.257 -16.167 -6.883 1.00 98.50 88 GLU A C 1
ATOM 700 O O . GLU A 1 88 ? 2.182 -16.686 -7.188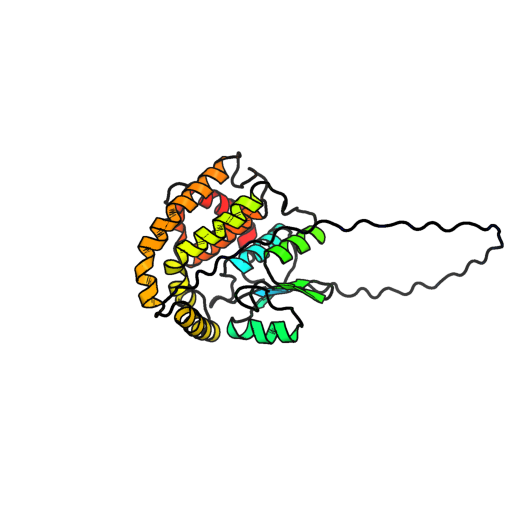 1.00 98.50 88 GLU A O 1
ATOM 705 N N . TYR A 1 89 ? 3.727 -15.113 -7.555 1.00 98.31 89 TYR A N 1
ATOM 706 C CA . TYR A 1 89 ? 3.004 -14.489 -8.668 1.00 98.31 89 TYR A CA 1
ATOM 707 C C . TYR A 1 89 ? 2.454 -15.466 -9.730 1.00 98.31 89 TYR A C 1
ATOM 709 O O . TYR A 1 89 ? 1.276 -15.322 -10.069 1.00 98.31 89 TYR A O 1
ATOM 717 N N . PRO A 1 90 ? 3.244 -16.417 -10.282 1.00 98.19 90 PRO A N 1
ATOM 718 C CA . PRO A 1 90 ? 2.742 -17.345 -11.300 1.00 98.19 90 PRO A CA 1
ATOM 719 C C . PRO A 1 90 ? 1.647 -18.290 -10.783 1.00 98.19 90 PRO A C 1
ATOM 721 O O . PRO A 1 90 ? 0.877 -18.817 -11.583 1.00 98.19 90 PRO A O 1
ATOM 724 N N . ASP A 1 91 ? 1.536 -18.463 -9.464 1.00 98.44 91 ASP A N 1
ATOM 725 C CA . ASP A 1 91 ? 0.616 -19.416 -8.845 1.00 98.44 91 ASP A CA 1
ATOM 726 C C . ASP A 1 91 ? -0.728 -18.789 -8.452 1.00 98.44 91 ASP A C 1
ATOM 728 O O . ASP A 1 91 ? -1.676 -19.520 -8.160 1.00 98.44 91 ASP A O 1
ATOM 732 N N . LEU A 1 92 ? -0.852 -17.454 -8.472 1.00 98.00 92 LEU A N 1
ATOM 733 C CA . LEU A 1 92 ? -2.093 -16.753 -8.112 1.00 98.00 92 LEU A CA 1
ATOM 734 C C . LEU A 1 92 ? -3.277 -17.216 -8.966 1.00 98.00 92 LEU A C 1
ATOM 736 O O . LEU A 1 92 ? -4.305 -17.623 -8.430 1.00 98.00 92 LEU A O 1
ATOM 740 N N . GLN A 1 93 ? -3.127 -17.180 -10.292 1.00 96.81 93 GLN A N 1
ATOM 741 C CA . GLN A 1 93 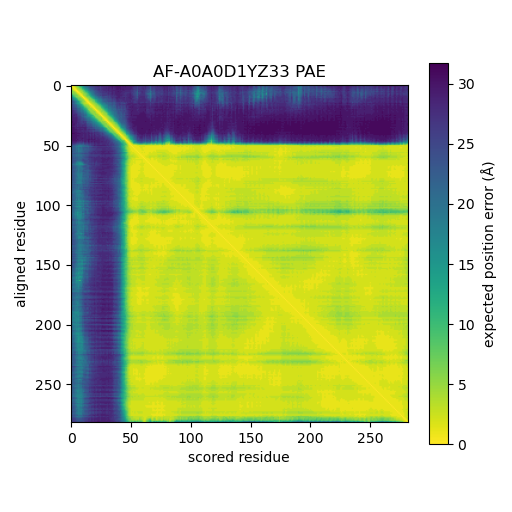? -4.196 -17.558 -11.216 1.00 96.81 93 GLN A CA 1
ATOM 742 C C . GLN A 1 93 ? -4.647 -19.018 -11.039 1.00 96.81 93 GLN A C 1
ATOM 744 O O . GLN A 1 93 ? -5.820 -19.220 -10.723 1.00 96.81 93 GLN A O 1
ATOM 749 N N . PRO A 1 94 ? -3.777 -20.039 -11.185 1.00 97.94 94 PRO A N 1
ATOM 750 C CA . PRO A 1 94 ? -4.221 -21.427 -11.059 1.00 97.94 94 PRO A CA 1
ATOM 751 C C . PRO A 1 94 ? -4.787 -21.737 -9.665 1.00 97.94 94 PRO A C 1
ATOM 753 O O . PRO A 1 94 ? -5.740 -22.511 -9.542 1.00 97.94 94 PRO A O 1
ATOM 756 N N . LYS A 1 95 ? -4.251 -21.115 -8.602 1.00 98.19 95 LYS A N 1
ATOM 757 C CA . LYS A 1 95 ? -4.774 -21.276 -7.239 1.00 98.19 95 LYS A CA 1
ATOM 758 C C . LYS A 1 95 ? -6.186 -20.693 -7.107 1.00 98.19 95 LYS A C 1
ATOM 760 O O . LYS A 1 95 ? -7.073 -21.366 -6.586 1.00 98.19 95 LYS A O 1
ATOM 765 N N . PHE A 1 96 ? -6.415 -19.472 -7.585 1.00 98.25 96 PHE A N 1
ATOM 766 C CA . PHE A 1 96 ? -7.696 -18.781 -7.414 1.00 98.25 96 PHE A CA 1
ATOM 767 C C . PHE A 1 96 ? -8.796 -19.311 -8.337 1.00 98.25 96 PHE A C 1
ATOM 769 O O . PHE A 1 96 ? -9.944 -19.410 -7.903 1.00 98.25 96 PHE A O 1
ATOM 776 N N . GLU A 1 97 ? -8.453 -19.767 -9.544 1.00 97.62 97 GLU A N 1
ATOM 777 C CA . GLU A 1 97 ? -9.377 -20.516 -10.407 1.00 97.62 97 GLU A CA 1
ATOM 778 C C . GLU A 1 97 ? -9.856 -21.802 -9.716 1.00 97.62 97 GLU A C 1
ATOM 780 O O . GLU A 1 97 ? -11.055 -22.078 -9.679 1.00 97.62 97 GLU A O 1
ATOM 785 N N . LYS A 1 98 ? -8.947 -22.551 -9.075 1.00 97.69 98 LYS A N 1
ATOM 786 C CA . LYS A 1 98 ? -9.294 -23.764 -8.314 1.00 97.69 98 LYS A CA 1
ATOM 787 C C . LYS A 1 98 ? -10.213 -23.481 -7.121 1.00 97.69 98 LYS A C 1
ATOM 789 O O . LYS A 1 98 ? -11.013 -24.339 -6.754 1.00 97.69 98 LYS A O 1
ATOM 794 N N . PHE A 1 99 ? -10.107 -22.303 -6.509 1.00 97.38 99 PHE A N 1
ATOM 795 C CA . PHE A 1 99 ? -11.007 -21.874 -5.433 1.00 97.38 99 PHE A CA 1
ATOM 796 C C . PHE A 1 99 ? -12.367 -21.375 -5.940 1.00 97.38 99 PHE A C 1
ATOM 798 O O . PHE A 1 99 ? -13.246 -21.104 -5.126 1.00 97.38 99 PHE A O 1
ATOM 805 N N . GLY A 1 100 ? -12.558 -21.256 -7.258 1.00 96.75 100 GLY A N 1
ATOM 806 C CA . GLY A 1 100 ? -13.774 -20.696 -7.843 1.00 96.75 100 GLY A CA 1
ATOM 807 C C . GLY A 1 100 ? -13.893 -19.182 -7.655 1.00 96.75 100 GLY A C 1
ATOM 808 O O . GLY A 1 100 ? -14.997 -18.643 -7.717 1.00 96.75 100 GLY A O 1
ATOM 809 N N . ILE A 1 101 ? -12.777 -18.484 -7.411 1.00 96.81 101 ILE A N 1
ATOM 810 C CA . ILE A 1 101 ? -12.763 -17.022 -7.317 1.00 96.81 101 ILE A CA 1
ATOM 811 C C . ILE A 1 101 ? -13.005 -16.451 -8.717 1.00 96.81 101 ILE A C 1
ATOM 813 O O . ILE A 1 101 ? -12.362 -16.845 -9.696 1.00 96.81 101 ILE A O 1
ATOM 817 N N . SER A 1 102 ? -13.946 -15.512 -8.815 1.00 95.75 102 SER A N 1
ATOM 818 C CA . SER A 1 102 ? -14.213 -14.810 -10.071 1.00 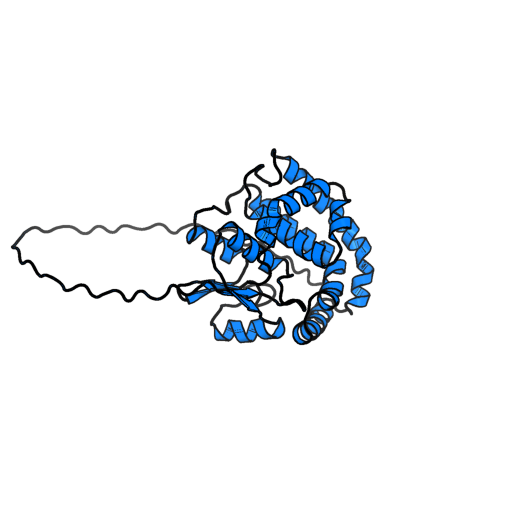95.75 102 SER A CA 1
ATOM 819 C C . SER A 1 102 ? -13.039 -13.894 -10.431 1.00 95.75 102 SER A C 1
ATOM 821 O O . SER A 1 102 ? -12.493 -13.241 -9.540 1.00 95.75 102 SER A O 1
ATOM 823 N N . PRO A 1 103 ? -12.640 -13.821 -11.711 1.00 96.44 103 PRO A N 1
ATOM 824 C CA . PRO A 1 103 ? -11.572 -12.927 -12.124 1.00 96.44 103 PRO A CA 1
ATOM 825 C C . PRO A 1 103 ? -12.012 -11.464 -12.009 1.00 96.44 103 PRO A C 1
ATOM 827 O O . PRO A 1 103 ? -13.192 -11.139 -12.158 1.00 96.44 103 PRO A O 1
ATOM 830 N N . ASN A 1 104 ? -11.044 -10.571 -11.828 1.00 92.44 104 ASN A N 1
ATOM 831 C CA . ASN A 1 104 ? -11.266 -9.136 -11.934 1.00 92.44 104 ASN A CA 1
ATOM 832 C C . ASN A 1 104 ? -11.830 -8.761 -13.308 1.00 92.44 104 ASN A C 1
ATOM 834 O O . ASN A 1 104 ? -11.419 -9.293 -14.343 1.00 92.44 104 ASN A O 1
ATOM 838 N N . SER A 1 105 ? -12.742 -7.789 -13.314 1.00 90.81 105 SER A N 1
ATOM 839 C CA . SER A 1 105 ? -13.366 -7.265 -14.534 1.00 90.81 105 SER A CA 1
ATOM 840 C C . SER A 1 105 ? -12.412 -6.418 -15.380 1.00 90.81 105 SER A C 1
ATOM 842 O O . SER A 1 105 ? -12.623 -6.269 -16.583 1.00 90.81 105 SER A O 1
ATOM 844 N N . THR A 1 106 ? -11.360 -5.866 -14.770 1.00 86.50 106 THR A N 1
ATOM 845 C CA . THR A 1 106 ? -10.355 -5.026 -15.430 1.00 86.50 106 THR A CA 1
ATOM 846 C C . THR A 1 106 ? -8.948 -5.359 -14.932 1.00 86.50 106 THR A C 1
ATOM 848 O O . THR A 1 106 ? -8.767 -5.887 -13.837 1.00 86.50 106 THR A O 1
ATOM 851 N N . GLY A 1 107 ? -7.930 -5.056 -15.741 1.00 85.69 107 GLY A N 1
ATOM 852 C CA . GLY A 1 107 ? -6.533 -5.294 -15.375 1.00 85.69 107 GLY A CA 1
ATOM 853 C C . GLY A 1 107 ? -6.160 -6.780 -15.302 1.00 85.69 107 GLY A C 1
ATOM 854 O O . GLY A 1 107 ? -6.547 -7.578 -16.157 1.00 85.69 107 GLY A O 1
ATOM 855 N N . ALA A 1 108 ? -5.340 -7.144 -14.313 1.00 89.06 108 ALA A N 1
ATOM 856 C CA . ALA A 1 108 ? -4.935 -8.529 -14.094 1.00 89.06 108 ALA A CA 1
ATOM 857 C C . ALA A 1 108 ? -6.099 -9.338 -13.506 1.00 89.06 108 ALA A C 1
ATOM 859 O O . ALA A 1 108 ? -6.680 -8.941 -12.499 1.00 89.06 108 ALA A O 1
ATOM 860 N N . LYS A 1 109 ? -6.399 -10.494 -14.115 1.00 94.69 109 LYS A N 1
ATOM 861 C CA . LYS A 1 109 ? -7.538 -11.348 -13.738 1.00 94.69 109 LYS A CA 1
ATOM 862 C C . LYS A 1 109 ? -7.501 -11.802 -12.279 1.00 94.69 109 LYS A C 1
ATOM 864 O O . LYS A 1 109 ? -8.547 -11.865 -11.654 1.00 94.69 109 LYS A O 1
ATOM 869 N N . TYR A 1 110 ? -6.317 -12.118 -11.762 1.00 97.19 110 TYR A N 1
ATOM 870 C CA . TYR A 1 110 ? -6.120 -12.630 -10.410 1.00 97.19 110 TYR A CA 1
ATOM 871 C C . TYR A 1 110 ? -4.968 -11.888 -9.742 1.00 97.19 110 TYR A C 1
ATOM 873 O O . TYR A 1 110 ? -3.878 -11.773 -10.308 1.00 97.19 110 TYR A O 1
ATOM 881 N N . THR A 1 111 ? -5.230 -11.351 -8.555 1.00 96.94 111 THR A N 1
ATOM 882 C CA . THR A 1 111 ? -4.368 -10.399 -7.851 1.00 96.94 111 THR A CA 1
ATOM 883 C C . THR A 1 111 ? -4.303 -10.743 -6.369 1.00 96.94 111 THR A C 1
ATOM 885 O O . THR A 1 111 ? -5.237 -11.276 -5.782 1.00 96.94 111 THR A O 1
ATOM 888 N N . SER A 1 112 ? -3.180 -10.412 -5.744 1.00 97.69 112 SER A N 1
ATOM 889 C CA . SER A 1 112 ? -3.079 -10.355 -4.289 1.00 97.69 112 SER A CA 1
ATOM 890 C C . SER A 1 112 ? -3.340 -8.903 -3.834 1.00 97.69 112 SER A C 1
ATOM 892 O O . SER A 1 112 ? -2.837 -7.978 -4.488 1.00 97.69 112 SER A O 1
ATOM 894 N N . PRO A 1 113 ? -4.107 -8.665 -2.750 1.00 98.44 113 PRO A N 1
ATOM 895 C CA . PRO A 1 113 ? -4.576 -9.654 -1.782 1.00 98.44 113 PRO A CA 1
ATOM 896 C C . PRO A 1 113 ? -5.888 -10.343 -2.173 1.00 98.44 113 PRO A C 1
ATOM 898 O O . PRO A 1 113 ? -6.779 -9.747 -2.780 1.00 98.44 113 PRO A O 1
ATOM 901 N N . ALA A 1 114 ? -6.019 -11.581 -1.701 1.00 98.62 114 ALA A N 1
ATOM 902 C CA . ALA A 1 114 ? -7.296 -12.254 -1.496 1.00 98.62 114 ALA A CA 1
ATOM 903 C C . ALA A 1 114 ? -7.362 -12.779 -0.056 1.00 98.62 114 ALA A C 1
ATOM 905 O O . ALA A 1 114 ? -6.326 -12.990 0.572 1.00 98.62 114 ALA A O 1
ATOM 906 N N . VAL A 1 115 ? -8.558 -13.020 0.474 1.00 98.56 115 VAL A N 1
ATOM 907 C CA . VAL A 1 115 ? -8.756 -13.663 1.777 1.00 98.56 115 VAL A CA 1
ATOM 908 C C . VAL A 1 115 ? -9.722 -14.831 1.674 1.00 98.56 115 VAL A C 1
ATOM 910 O O . VAL A 1 115 ? -10.639 -14.810 0.854 1.00 98.56 115 VAL A O 1
ATOM 913 N N . LYS A 1 116 ? -9.542 -15.821 2.547 1.00 98.31 116 LYS A N 1
ATOM 914 C CA . LYS A 1 116 ? -10.575 -16.790 2.908 1.00 98.31 116 LYS A CA 1
ATOM 915 C C . LYS A 1 116 ? -11.085 -16.458 4.303 1.00 98.31 116 LYS A C 1
ATOM 917 O O . LYS A 1 116 ? -10.315 -16.476 5.263 1.00 98.31 116 LYS A O 1
ATOM 922 N N . LEU A 1 117 ? -12.372 -16.167 4.408 1.00 97.12 117 LEU A N 1
ATOM 923 C CA . LEU A 1 117 ? -13.043 -15.898 5.672 1.00 97.12 117 LEU A CA 1
ATOM 924 C C . LEU A 1 117 ? -13.317 -17.196 6.457 1.00 97.12 117 LEU A C 1
ATOM 926 O O . LEU A 1 117 ? -13.329 -18.282 5.867 1.00 97.12 117 LEU A O 1
ATOM 930 N N . PRO A 1 118 ? -13.593 -17.106 7.774 1.00 95.06 118 PRO A N 1
ATOM 931 C CA . PRO A 1 118 ? -13.923 -18.267 8.605 1.00 95.06 118 PRO A CA 1
ATOM 932 C C . PRO A 1 118 ? -15.123 -19.100 8.136 1.00 95.06 118 PRO A C 1
ATOM 934 O O . PRO A 1 118 ? -15.205 -20.285 8.444 1.00 95.06 118 PRO A O 1
ATOM 937 N N . ASP A 1 119 ? -16.057 -18.504 7.394 1.00 94.00 119 ASP A N 1
ATOM 938 C CA . ASP A 1 119 ? -17.214 -19.201 6.819 1.00 94.00 119 ASP A CA 1
ATOM 939 C C . ASP A 1 119 ? -16.897 -19.924 5.494 1.00 94.00 119 ASP A C 1
ATOM 941 O O . ASP A 1 119 ? -17.758 -20.589 4.921 1.00 94.00 119 ASP A O 1
ATOM 945 N N . GLY A 1 120 ? -15.651 -19.824 5.017 1.00 95.25 120 GLY A N 1
ATOM 946 C CA . GLY A 1 120 ? -15.182 -20.408 3.766 1.00 95.25 120 GLY A CA 1
ATOM 947 C C . GLY A 1 120 ? -15.303 -19.494 2.546 1.00 95.25 120 GLY A C 1
ATOM 948 O O . GLY A 1 120 ? -14.833 -19.887 1.479 1.00 95.25 120 GLY A O 1
ATOM 949 N N . THR A 1 121 ? -15.873 -18.294 2.686 1.00 96.19 121 THR A N 1
ATOM 950 C CA . THR A 1 121 ? -16.013 -17.320 1.595 1.00 96.19 121 THR A CA 1
ATOM 951 C C . THR A 1 121 ? -14.655 -16.775 1.167 1.00 96.19 121 THR A C 1
ATOM 953 O O . THR A 1 121 ? -13.837 -16.400 2.008 1.00 96.19 121 THR A O 1
ATOM 956 N N . TYR A 1 122 ? -14.435 -16.672 -0.144 1.00 98.06 122 TYR A N 1
ATOM 957 C CA . TYR A 1 122 ? -13.259 -16.022 -0.713 1.00 98.06 122 TYR A CA 1
ATOM 958 C C . TYR A 1 122 ? -13.586 -14.610 -1.196 1.00 98.06 122 TYR A C 1
ATOM 960 O O . TYR A 1 122 ? -14.602 -14.400 -1.857 1.00 98.06 122 TYR A O 1
ATOM 968 N N . ILE A 1 123 ? -12.710 -13.652 -0.894 1.00 98.12 123 ILE A N 1
ATOM 969 C CA . ILE A 1 123 ? -12.833 -12.260 -1.342 1.00 98.12 123 ILE A CA 1
ATOM 970 C C . ILE A 1 123 ? -11.479 -11.810 -1.885 1.00 98.12 123 ILE A C 1
ATOM 972 O O . ILE A 1 123 ? -10.477 -11.908 -1.185 1.00 98.12 123 ILE A O 1
ATOM 976 N N . MET A 1 124 ? -11.450 -11.323 -3.122 1.00 97.94 124 MET A N 1
ATOM 977 C CA . MET A 1 124 ? -10.278 -10.705 -3.753 1.00 97.94 124 MET A CA 1
ATOM 978 C C . MET A 1 124 ? -10.488 -9.189 -3.833 1.00 97.94 124 MET A C 1
ATOM 980 O O . MET A 1 124 ? -11.631 -8.740 -3.776 1.00 97.94 124 MET A O 1
ATOM 984 N N . GLU A 1 125 ? -9.398 -8.433 -3.980 1.00 96.88 125 GLU A N 1
ATOM 985 C CA . GLU A 1 125 ? -9.329 -6.962 -3.987 1.00 96.88 125 GLU A CA 1
ATOM 986 C C . GLU A 1 125 ? -9.341 -6.322 -2.593 1.00 96.88 125 GLU A C 1
ATOM 988 O O . GLU A 1 125 ? -10.273 -6.471 -1.804 1.00 96.88 125 GLU A O 1
ATOM 993 N N . SER A 1 126 ? -8.307 -5.523 -2.298 1.00 97.12 126 SER A N 1
ATOM 994 C CA . SER A 1 126 ? -8.092 -4.952 -0.961 1.00 97.12 126 SER A CA 1
ATOM 995 C C . SER A 1 126 ? -9.266 -4.103 -0.466 1.00 97.12 126 SER A C 1
ATOM 997 O O . SER A 1 126 ? -9.554 -4.110 0.728 1.00 97.12 126 SER A O 1
ATOM 999 N N . ARG A 1 127 ? -9.960 -3.384 -1.365 1.00 96.44 127 ARG A N 1
ATOM 1000 C CA . ARG A 1 127 ? -11.116 -2.552 -0.990 1.00 96.44 127 ARG A CA 1
ATOM 1001 C C . ARG A 1 127 ? -12.341 -3.393 -0.630 1.00 96.44 127 ARG A C 1
ATOM 1003 O O . ARG A 1 127 ? -12.910 -3.175 0.431 1.00 96.44 127 ARG A O 1
ATOM 1010 N N . ALA A 1 128 ? -12.681 -4.391 -1.446 1.00 97.75 128 ALA A N 1
ATOM 1011 C CA . ALA A 1 128 ? -13.783 -5.307 -1.151 1.00 97.75 128 ALA A CA 1
ATOM 1012 C C . ALA A 1 128 ? -13.530 -6.092 0.148 1.00 97.75 128 ALA A C 1
ATOM 1014 O O . ALA A 1 128 ? -14.446 -6.320 0.939 1.00 97.75 128 ALA A O 1
ATOM 1015 N N . ILE A 1 129 ? -12.268 -6.456 0.400 1.00 98.69 129 ILE A N 1
ATOM 1016 C CA . ILE A 1 129 ? -11.851 -7.058 1.667 1.00 98.69 129 ILE A CA 1
ATOM 1017 C C . ILE A 1 129 ? -12.082 -6.081 2.827 1.00 98.69 129 ILE A C 1
ATOM 1019 O O . ILE A 1 129 ? -12.681 -6.478 3.821 1.00 98.69 129 ILE A O 1
ATOM 1023 N N . ALA A 1 130 ? -11.665 -4.816 2.714 1.00 98.56 130 ALA A N 1
ATOM 1024 C CA . ALA A 1 130 ? -11.892 -3.812 3.756 1.00 98.56 130 ALA A CA 1
ATOM 1025 C C . ALA A 1 130 ? -13.388 -3.614 4.063 1.00 98.56 130 ALA A C 1
ATOM 1027 O O . ALA A 1 130 ? -13.766 -3.626 5.234 1.00 98.56 130 ALA A O 1
ATOM 1028 N N . ASP A 1 131 ? -14.244 -3.530 3.036 1.00 98.31 131 ASP A N 1
ATOM 1029 C CA . ASP A 1 131 ? -15.702 -3.422 3.205 1.00 98.31 131 ASP A CA 1
ATOM 1030 C C . ASP A 1 131 ? -16.276 -4.652 3.943 1.00 98.31 131 ASP A C 1
ATOM 1032 O O . ASP A 1 131 ? -17.118 -4.532 4.839 1.00 98.31 131 ASP A O 1
ATOM 1036 N N . ALA A 1 132 ? -15.799 -5.857 3.612 1.00 98.25 132 ALA A N 1
ATOM 1037 C CA . ALA A 1 132 ? -16.211 -7.082 4.291 1.00 98.25 132 ALA A CA 1
ATOM 1038 C C . ALA A 1 132 ? -15.731 -7.137 5.748 1.00 98.25 132 ALA A C 1
ATOM 1040 O O . ALA A 1 132 ? -16.509 -7.516 6.625 1.00 98.25 132 ALA A O 1
ATOM 1041 N N . LEU A 1 133 ? -14.484 -6.740 6.018 1.00 98.31 133 LEU A N 1
ATOM 1042 C CA . LEU A 1 133 ? -13.934 -6.680 7.372 1.00 98.31 133 LEU A CA 1
ATOM 1043 C C . LEU A 1 133 ? -14.676 -5.660 8.234 1.00 98.31 133 LEU A C 1
ATOM 1045 O O . LEU A 1 133 ? -14.936 -5.945 9.396 1.00 98.31 133 LEU A O 1
ATOM 1049 N N . GLU A 1 134 ? -15.047 -4.504 7.686 1.00 98.25 134 GLU A N 1
ATOM 1050 C CA . GLU A 1 134 ? -15.832 -3.500 8.408 1.00 98.25 134 GLU A CA 1
ATOM 1051 C C . GLU A 1 134 ? -17.219 -4.026 8.783 1.00 98.25 134 GLU A C 1
ATOM 1053 O O . GLU A 1 134 ? -17.659 -3.881 9.920 1.00 98.25 134 GLU A O 1
ATOM 1058 N N . ARG A 1 135 ? -17.883 -4.721 7.854 1.00 97.81 135 ARG A N 1
ATOM 1059 C CA . ARG A 1 135 ? -19.196 -5.325 8.101 1.00 97.81 135 ARG A CA 1
ATOM 1060 C C . ARG A 1 135 ? -19.147 -6.468 9.120 1.00 97.81 135 ARG A C 1
ATOM 1062 O O . ARG A 1 135 ? -20.064 -6.603 9.924 1.00 97.81 135 ARG A O 1
ATOM 1069 N N . LEU A 1 136 ? -18.131 -7.328 9.046 1.00 96.69 136 LEU A N 1
ATOM 1070 C CA . LEU A 1 136 ? -18.006 -8.517 9.901 1.00 96.69 136 LEU A CA 1
ATOM 1071 C C . LEU A 1 136 ? -17.401 -8.198 11.273 1.00 96.69 136 LEU A C 1
ATOM 1073 O O . LEU A 1 136 ? -17.720 -8.865 12.254 1.00 96.69 136 LEU A O 1
ATOM 1077 N N . HIS A 1 137 ? -16.555 -7.170 11.341 1.00 96.44 137 HIS A N 1
ATOM 1078 C CA . HIS A 1 137 ? -15.864 -6.718 12.544 1.00 96.44 137 HIS A CA 1
ATOM 1079 C C . HIS A 1 137 ? -15.967 -5.185 12.663 1.00 96.44 137 HIS A C 1
ATOM 1081 O O . HIS A 1 137 ? -14.995 -4.478 12.379 1.00 96.44 137 HIS A O 1
ATOM 1087 N N . PRO A 1 138 ? -17.122 -4.646 13.102 1.00 96.94 138 PRO A N 1
ATOM 1088 C CA . PRO A 1 138 ? -17.368 -3.198 13.123 1.00 96.94 138 PRO A CA 1
ATOM 1089 C C . PRO A 1 138 ? -16.509 -2.408 14.120 1.00 96.94 138 PRO A C 1
ATOM 1091 O O . PRO A 1 138 ? -16.535 -1.180 14.128 1.00 96.94 138 PRO A O 1
ATOM 1094 N N . THR A 1 139 ? -15.778 -3.080 15.012 1.00 96.69 139 THR A N 1
ATOM 1095 C CA . THR A 1 139 ? -14.965 -2.431 16.046 1.00 96.69 139 THR A CA 1
ATOM 1096 C C . THR A 1 139 ? -13.584 -3.087 16.136 1.00 96.69 139 THR A C 1
ATOM 1098 O O . THR A 1 139 ? -13.527 -4.311 16.253 1.00 96.69 139 THR A O 1
ATOM 1101 N N . PRO A 1 140 ? -12.490 -2.300 16.120 1.00 97.31 140 PRO A N 1
ATOM 1102 C CA . PRO A 1 140 ? -12.453 -0.867 15.801 1.00 97.31 140 PRO A CA 1
ATOM 1103 C C . PRO A 1 140 ? -12.854 -0.600 14.337 1.00 97.31 140 PRO A C 1
ATOM 1105 O O . PRO A 1 140 ? -12.617 -1.431 13.457 1.00 97.31 140 PRO A O 1
ATOM 1108 N N . SER A 1 141 ? -13.504 0.537 14.080 1.00 98.19 141 SER A N 1
ATOM 1109 C CA . SER A 1 141 ? -13.996 0.896 12.742 1.00 98.19 141 SER A CA 1
ATOM 1110 C C . SER A 1 141 ? -12.860 1.384 11.846 1.00 98.19 141 SER A C 1
ATOM 1112 O O . SER A 1 141 ? -11.989 2.128 12.284 1.00 98.19 141 SER A O 1
ATOM 1114 N N . LEU A 1 142 ? -12.884 0.979 10.576 1.00 98.31 142 LEU A N 1
ATOM 1115 C CA . LEU A 1 142 ? -11.994 1.477 9.527 1.00 98.31 142 LEU A CA 1
ATOM 1116 C C . LEU A 1 142 ? -12.434 2.833 8.966 1.00 98.31 142 LEU A C 1
ATOM 1118 O O . LEU A 1 142 ? -11.696 3.404 8.165 1.00 98.31 142 LEU A O 1
ATOM 1122 N N . HIS A 1 143 ? -13.619 3.330 9.343 1.00 98.00 143 HIS A N 1
ATOM 1123 C CA . HIS A 1 143 ? -14.159 4.615 8.889 1.00 98.00 143 HIS A CA 1
ATOM 1124 C C . HIS A 1 143 ? -14.098 4.774 7.362 1.00 98.00 143 HIS A C 1
ATOM 1126 O O . HIS A 1 143 ? -13.552 5.736 6.824 1.00 98.00 143 HIS A O 1
ATOM 1132 N N . LEU A 1 144 ? -14.634 3.779 6.648 1.00 97.19 144 LEU A N 1
ATOM 1133 C CA . LEU A 1 144 ? -14.618 3.716 5.178 1.00 97.19 144 LEU A CA 1
ATOM 1134 C C . LEU A 1 144 ? -15.436 4.835 4.507 1.00 97.19 144 LEU A C 1
ATOM 1136 O O . LEU A 1 144 ? -15.345 5.025 3.294 1.00 97.19 144 LEU A O 1
ATOM 1140 N N . ASP A 1 145 ? -16.243 5.538 5.296 1.00 96.25 145 ASP A N 1
ATOM 1141 C CA . ASP A 1 145 ? -17.053 6.705 4.963 1.00 96.25 145 ASP A CA 1
ATOM 1142 C C . ASP A 1 145 ? -16.332 8.042 5.207 1.00 96.25 145 ASP A C 1
ATOM 1144 O O . ASP A 1 145 ? -16.907 9.099 4.946 1.00 96.25 145 ASP A O 1
ATOM 1148 N N . SER A 1 146 ? -15.074 8.008 5.661 1.00 97.56 146 SER A N 1
ATOM 1149 C CA . SER A 1 146 ? -14.242 9.197 5.845 1.00 97.56 146 SER A CA 1
ATOM 1150 C C . SER A 1 146 ? -14.259 10.099 4.601 1.00 97.56 146 SER A C 1
ATOM 1152 O O . SER A 1 146 ? -14.084 9.600 3.478 1.00 97.56 146 SER A O 1
ATOM 1154 N N . PRO A 1 147 ? -14.371 11.436 4.752 1.00 96.50 147 PRO A N 1
ATOM 1155 C CA . PRO A 1 147 ? -14.330 12.361 3.617 1.00 96.50 147 PRO A CA 1
ATOM 1156 C C . PRO A 1 147 ? -13.005 12.290 2.838 1.00 96.50 147 PRO A C 1
ATOM 1158 O O . PRO A 1 147 ? -12.947 12.677 1.668 1.00 96.50 147 PRO A O 1
ATOM 1161 N N . TYR A 1 148 ? -11.945 11.751 3.448 1.00 97.94 148 TYR A N 1
ATOM 1162 C CA . TYR A 1 148 ? -10.652 11.548 2.803 1.00 97.94 148 TYR A CA 1
ATOM 1163 C C . TYR A 1 148 ? -10.610 10.334 1.874 1.00 97.94 148 TYR A C 1
ATOM 1165 O O . TYR A 1 148 ? -9.805 10.320 0.941 1.00 97.94 148 TYR A O 1
ATOM 1173 N N . GLN A 1 149 ? -11.478 9.336 2.074 1.00 97.62 149 GLN A N 1
ATOM 1174 C CA . GLN A 1 149 ? -11.374 8.045 1.392 1.00 97.62 149 GLN A CA 1
ATOM 1175 C C . GLN A 1 149 ? -11.373 8.200 -0.134 1.00 97.62 149 GLN A C 1
ATOM 1177 O O . GLN A 1 149 ? -10.473 7.708 -0.811 1.00 97.62 149 GLN A O 1
ATOM 1182 N N . SER A 1 150 ? -12.329 8.954 -0.680 1.00 95.75 150 SER A N 1
ATOM 1183 C CA . SER A 1 150 ? -12.441 9.170 -2.130 1.00 95.75 150 SER A CA 1
ATOM 1184 C C . SER A 1 150 ? -11.267 9.969 -2.716 1.00 95.75 150 SER A C 1
ATOM 1186 O O . SER A 1 150 ? -10.813 9.683 -3.826 1.00 95.75 150 SER A O 1
ATOM 1188 N N . ARG A 1 151 ? -10.735 10.948 -1.966 1.00 96.06 151 ARG A N 1
ATOM 1189 C CA . ARG A 1 151 ? -9.562 11.748 -2.367 1.00 96.06 151 ARG A CA 1
ATOM 1190 C C . ARG A 1 151 ? -8.328 10.852 -2.477 1.00 96.06 151 ARG A C 1
ATOM 1192 O O . ARG A 1 151 ? -7.633 10.896 -3.491 1.00 96.06 151 ARG A O 1
ATOM 1199 N N . ILE A 1 152 ? -8.101 10.005 -1.474 1.00 97.88 152 ILE A N 1
ATOM 1200 C CA . ILE A 1 152 ? -6.969 9.073 -1.427 1.00 97.88 152 ILE A CA 1
ATOM 1201 C C . ILE A 1 152 ? -7.092 7.977 -2.490 1.00 97.88 152 ILE A C 1
ATOM 1203 O O . ILE A 1 152 ? -6.110 7.680 -3.171 1.00 97.88 152 ILE A O 1
ATOM 1207 N N . GLU A 1 153 ? -8.287 7.428 -2.710 1.00 93.44 153 GLU A N 1
ATOM 1208 C CA . GLU A 1 153 ? -8.530 6.424 -3.757 1.00 93.44 153 GLU A CA 1
ATOM 1209 C C . GLU A 1 153 ? -8.331 6.948 -5.172 1.00 93.44 153 GLU A C 1
ATOM 1211 O O . GLU A 1 153 ? -8.005 6.171 -6.065 1.00 93.44 153 GLU A O 1
ATOM 1216 N N . LYS A 1 154 ? -8.488 8.255 -5.383 1.00 94.12 154 LYS A N 1
ATOM 1217 C CA . LYS A 1 154 ? -8.160 8.893 -6.656 1.00 94.12 154 LYS A CA 1
ATOM 1218 C C . LYS A 1 154 ? -6.663 9.178 -6.779 1.00 94.12 154 LYS A C 1
ATOM 1220 O O . LYS A 1 154 ? -6.072 8.927 -7.820 1.00 94.12 154 LYS A O 1
ATOM 1225 N N . MET A 1 155 ? -6.050 9.700 -5.721 1.00 96.81 155 MET A N 1
ATOM 1226 C CA . MET A 1 155 ? -4.699 10.258 -5.773 1.00 96.81 155 MET A CA 1
ATOM 1227 C C . MET A 1 155 ? -3.583 9.227 -5.640 1.00 96.81 155 MET A C 1
ATOM 1229 O O . MET A 1 155 ? -2.599 9.287 -6.375 1.00 96.81 155 MET A O 1
ATOM 1233 N N . VAL A 1 156 ? -3.698 8.291 -4.695 1.00 96.81 156 VAL A N 1
ATOM 1234 C CA . VAL A 1 156 ? -2.619 7.330 -4.429 1.00 96.81 156 VAL A CA 1
ATOM 1235 C C . VAL A 1 156 ? -2.339 6.438 -5.641 1.00 96.81 156 VAL A C 1
ATOM 1237 O O . VAL A 1 156 ? -1.162 6.194 -5.904 1.00 96.81 156 VAL A O 1
ATOM 1240 N N . PRO A 1 157 ? -3.332 5.979 -6.429 1.00 94.50 157 PRO A N 1
ATOM 1241 C CA . PRO A 1 157 ? -3.042 5.280 -7.676 1.00 94.50 157 PRO A CA 1
ATOM 1242 C C . PRO A 1 157 ? -2.212 6.108 -8.659 1.00 94.50 157 PRO A C 1
ATOM 1244 O O . PRO A 1 157 ? -1.294 5.556 -9.259 1.00 94.50 157 PRO A O 1
ATOM 1247 N N . ASP A 1 158 ? -2.475 7.409 -8.798 1.00 96.44 158 ASP A N 1
ATOM 1248 C CA . ASP A 1 158 ? -1.704 8.291 -9.683 1.00 96.44 158 ASP A CA 1
ATOM 1249 C C . ASP A 1 158 ? -0.264 8.473 -9.189 1.00 96.44 158 ASP A C 1
ATOM 1251 O O . ASP A 1 158 ? 0.674 8.332 -9.974 1.00 96.44 158 ASP A O 1
ATOM 1255 N N . LEU A 1 159 ? -0.072 8.677 -7.882 1.00 97.62 159 LEU A N 1
ATOM 1256 C CA . LEU A 1 159 ? 1.253 8.733 -7.254 1.00 97.62 159 LEU A CA 1
ATOM 1257 C C . LEU A 1 159 ? 2.022 7.410 -7.415 1.00 97.62 159 LEU A C 1
ATOM 1259 O O . LEU A 1 159 ? 3.181 7.388 -7.827 1.00 97.62 159 LEU A O 1
ATOM 1263 N N . VAL A 1 160 ? 1.389 6.272 -7.131 1.00 96.12 160 VAL A N 1
ATOM 1264 C CA . VAL A 1 160 ? 2.021 4.963 -7.346 1.00 96.12 160 VAL A CA 1
ATOM 1265 C C . VAL A 1 160 ? 2.346 4.785 -8.830 1.00 96.12 160 VAL A C 1
ATOM 1267 O O . VAL A 1 160 ? 3.451 4.374 -9.171 1.00 96.12 160 VAL A O 1
ATOM 1270 N N . ASN A 1 161 ? 1.447 5.154 -9.739 1.00 94.69 161 ASN A N 1
ATOM 1271 C CA . ASN A 1 161 ? 1.706 5.068 -11.173 1.00 94.69 161 ASN A CA 1
ATOM 1272 C C . ASN A 1 161 ? 2.865 5.966 -11.624 1.00 94.69 161 ASN A C 1
ATOM 1274 O O . ASN A 1 161 ? 3.648 5.531 -12.469 1.00 94.69 161 ASN A O 1
ATOM 1278 N N . SER A 1 162 ? 3.024 7.165 -11.056 1.00 96.69 162 SER A N 1
ATOM 1279 C CA . SER A 1 162 ? 4.142 8.053 -11.388 1.00 96.69 162 SER A CA 1
ATOM 1280 C C . SER A 1 162 ? 5.486 7.463 -10.960 1.00 96.69 162 SER A C 1
ATOM 1282 O O . SER A 1 162 ? 6.465 7.615 -11.682 1.00 96.69 162 SER A O 1
ATOM 1284 N N . MET A 1 163 ? 5.528 6.720 -9.848 1.00 96.94 163 MET A N 1
ATOM 1285 C CA . MET A 1 163 ? 6.734 6.068 -9.315 1.00 96.94 163 MET A CA 1
ATOM 1286 C C . MET A 1 163 ? 7.061 4.712 -9.961 1.00 96.94 163 MET A C 1
ATOM 1288 O O . MET A 1 163 ? 8.009 4.040 -9.553 1.00 96.94 163 MET A O 1
ATOM 1292 N N . ARG A 1 164 ? 6.307 4.270 -10.972 1.00 96.62 164 ARG A N 1
ATOM 1293 C CA . ARG A 1 164 ? 6.522 2.978 -11.645 1.00 96.62 164 ARG A CA 1
ATOM 1294 C C . ARG A 1 164 ? 7.954 2.761 -12.165 1.00 96.62 164 ARG A C 1
ATOM 1296 O O . ARG A 1 164 ? 8.463 1.659 -11.932 1.00 96.62 164 ARG A O 1
ATOM 1303 N N . PRO A 1 165 ? 8.624 3.747 -12.804 1.00 98.19 165 PRO A N 1
ATOM 1304 C CA . PRO A 1 165 ? 10.037 3.638 -13.201 1.00 98.19 165 PRO A CA 1
ATOM 1305 C C . PRO A 1 165 ? 11.007 3.375 -12.050 1.00 98.19 165 PRO A C 1
ATOM 1307 O O . PRO A 1 165 ? 12.076 2.821 -12.272 1.00 98.19 165 PRO A O 1
ATOM 1310 N N . ILE A 1 166 ? 10.620 3.713 -10.819 1.00 97.38 166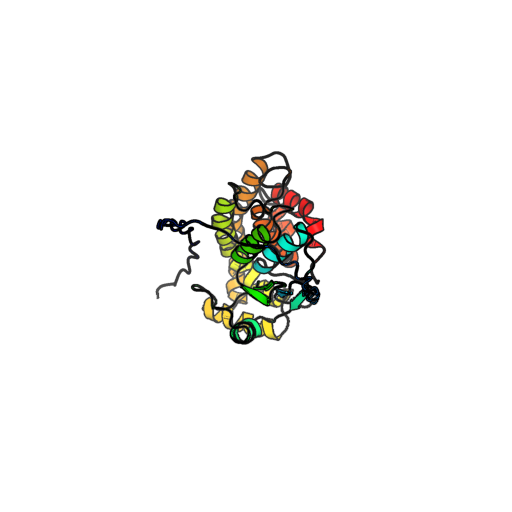 ILE A N 1
ATOM 1311 C CA . ILE A 1 166 ? 11.422 3.464 -9.623 1.00 97.38 166 ILE A CA 1
ATOM 1312 C C . ILE A 1 166 ? 11.216 2.029 -9.144 1.00 97.38 166 ILE A C 1
ATOM 1314 O O . ILE A 1 166 ? 12.158 1.242 -9.087 1.00 97.38 166 ILE A O 1
ATOM 1318 N N . PHE A 1 167 ? 9.984 1.657 -8.783 1.00 96.06 167 PHE A N 1
ATOM 1319 C CA . PHE A 1 167 ? 9.793 0.396 -8.069 1.00 96.06 167 PHE A CA 1
ATOM 1320 C C . PHE A 1 167 ? 9.736 -0.826 -8.983 1.00 96.06 167 PHE A C 1
ATOM 1322 O O . PHE A 1 167 ? 10.159 -1.891 -8.549 1.00 96.06 167 PHE A O 1
ATOM 1329 N N . MET A 1 168 ? 9.232 -0.741 -10.222 1.00 97.00 168 MET A N 1
ATOM 1330 C CA . MET A 1 168 ? 9.109 -1.952 -11.053 1.00 97.00 168 MET A CA 1
ATOM 1331 C C . MET A 1 168 ? 10.467 -2.604 -11.355 1.00 97.00 168 MET A C 1
ATOM 1333 O O . MET A 1 168 ? 10.540 -3.825 -11.252 1.00 97.00 168 MET A O 1
ATOM 1337 N N . PRO A 1 169 ? 11.547 -1.857 -11.656 1.00 97.94 169 PRO A N 1
ATOM 1338 C CA . PRO A 1 169 ? 12.876 -2.451 -11.819 1.00 97.94 169 PRO A CA 1
ATOM 1339 C C . PRO A 1 169 ? 13.510 -2.941 -10.508 1.00 97.94 169 PRO A C 1
ATOM 1341 O O . PRO A 1 169 ? 14.320 -3.868 -10.524 1.00 97.94 169 PRO A O 1
ATOM 1344 N N . LEU A 1 170 ? 13.155 -2.335 -9.368 1.00 98.06 170 LEU A N 1
ATOM 1345 C CA . LEU A 1 170 ? 13.733 -2.671 -8.061 1.00 98.06 170 LEU A CA 1
ATOM 1346 C C . LEU A 1 170 ? 13.037 -3.856 -7.378 1.00 98.06 170 LEU A C 1
ATOM 1348 O O . LEU A 1 170 ? 13.711 -4.696 -6.794 1.00 98.06 170 LEU A O 1
ATOM 1352 N N . VAL A 1 171 ? 11.712 -3.980 -7.492 1.00 98.19 171 VAL A N 1
ATOM 1353 C CA . VAL A 1 171 ? 10.908 -5.062 -6.893 1.00 98.19 171 VAL A CA 1
ATOM 1354 C C . VAL A 1 171 ? 11.486 -6.467 -7.130 1.00 98.19 171 VAL A C 1
ATOM 1356 O O . VAL A 1 171 ? 11.688 -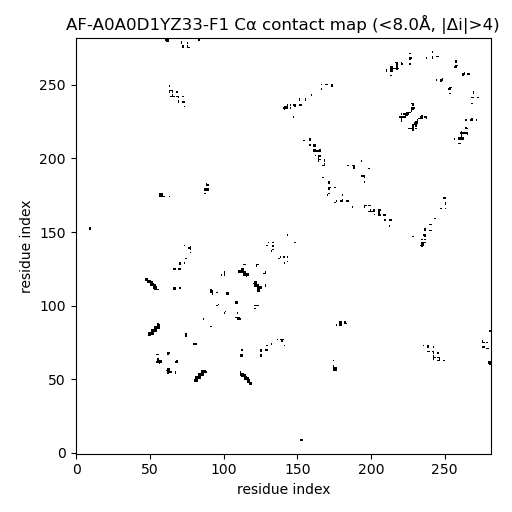7.172 -6.136 1.00 98.19 171 VAL A O 1
ATOM 1359 N N . PRO A 1 172 ? 11.790 -6.909 -8.371 1.00 97.81 172 PRO A N 1
ATOM 1360 C CA . PRO A 1 172 ? 12.348 -8.242 -8.593 1.00 97.81 172 PRO A CA 1
ATOM 1361 C C . PRO A 1 172 ? 13.705 -8.426 -7.902 1.00 97.81 172 PRO A C 1
ATOM 1363 O O . PRO A 1 172 ? 13.971 -9.478 -7.321 1.00 97.81 172 PRO A O 1
ATOM 1366 N N . LYS A 1 173 ? 14.546 -7.388 -7.884 1.00 96.94 173 LYS A N 1
ATOM 1367 C CA . LYS A 1 173 ? 15.884 -7.428 -7.275 1.00 96.94 173 LYS A CA 1
ATOM 1368 C C . LYS A 1 173 ? 15.794 -7.506 -5.747 1.00 96.94 173 LYS A C 1
ATOM 1370 O O . LYS A 1 173 ? 16.467 -8.339 -5.133 1.00 96.94 173 LYS A O 1
ATOM 1375 N N . THR A 1 174 ? 14.918 -6.701 -5.154 1.00 97.88 174 THR A N 1
ATOM 1376 C CA . THR A 1 174 ? 14.801 -6.531 -3.703 1.00 97.88 174 THR A CA 1
ATOM 1377 C C . THR A 1 174 ? 13.980 -7.637 -3.044 1.00 97.88 174 THR A C 1
ATOM 1379 O O . THR A 1 174 ? 14.446 -8.241 -2.081 1.00 97.88 174 THR A O 1
ATOM 1382 N N . PHE A 1 175 ? 12.786 -7.944 -3.562 1.00 98.31 175 PHE A N 1
ATOM 1383 C CA . PHE A 1 175 ? 11.810 -8.760 -2.833 1.00 98.31 175 PHE A CA 1
ATOM 1384 C C . PHE A 1 175 ? 11.619 -10.168 -3.380 1.00 98.31 175 PHE A C 1
ATOM 1386 O O . PHE A 1 175 ? 11.379 -11.072 -2.594 1.00 98.31 175 PHE A O 1
ATOM 1393 N N . LEU A 1 176 ? 11.669 -10.383 -4.695 1.00 98.50 176 LEU A N 1
ATOM 1394 C CA . LEU A 1 176 ? 11.048 -11.582 -5.271 1.00 98.50 176 LEU A CA 1
ATOM 1395 C C . LEU A 1 176 ? 11.927 -12.834 -5.203 1.00 98.50 176 LEU A C 1
ATOM 1397 O O . LEU A 1 176 ? 13.102 -12.808 -5.569 1.00 98.50 176 LEU A O 1
ATOM 1401 N N . ASN A 1 177 ? 11.322 -13.962 -4.835 1.00 98.31 177 ASN A N 1
ATOM 1402 C CA . ASN A 1 177 ? 11.901 -15.287 -5.055 1.00 98.31 177 ASN A CA 1
ATOM 1403 C C . ASN A 1 177 ? 12.017 -15.593 -6.550 1.00 98.31 177 ASN A C 1
ATOM 1405 O O . ASN A 1 177 ? 11.355 -14.963 -7.375 1.00 98.31 177 ASN A O 1
ATOM 1409 N N . LYS A 1 178 ? 12.827 -16.595 -6.913 1.00 97.94 178 LYS A N 1
ATOM 1410 C CA . LYS A 1 178 ? 13.119 -16.912 -8.319 1.00 97.94 178 LYS A CA 1
ATOM 1411 C C . LYS A 1 178 ? 11.864 -17.101 -9.202 1.00 97.94 178 LYS A C 1
ATOM 1413 O O . LYS A 1 178 ? 11.835 -16.485 -10.264 1.00 97.94 178 LYS A O 1
ATOM 1418 N N . PRO A 1 179 ? 10.814 -17.847 -8.794 1.00 98.19 179 PRO A N 1
ATOM 1419 C CA . PRO A 1 179 ? 9.618 -18.011 -9.630 1.00 98.19 179 PRO A CA 1
ATOM 1420 C C . PRO A 1 179 ? 8.895 -16.685 -9.903 1.00 98.19 179 PRO A C 1
ATOM 1422 O O . PRO A 1 179 ? 8.555 -16.371 -11.045 1.00 98.19 179 PRO A O 1
ATOM 1425 N N . SER A 1 180 ? 8.707 -15.869 -8.862 1.00 98.56 180 SER A N 1
ATOM 1426 C CA . SER A 1 180 ? 8.121 -14.535 -8.994 1.00 98.56 180 SER A CA 1
ATOM 1427 C C . SER A 1 180 ? 9.018 -13.572 -9.766 1.00 98.56 180 SER A C 1
ATOM 1429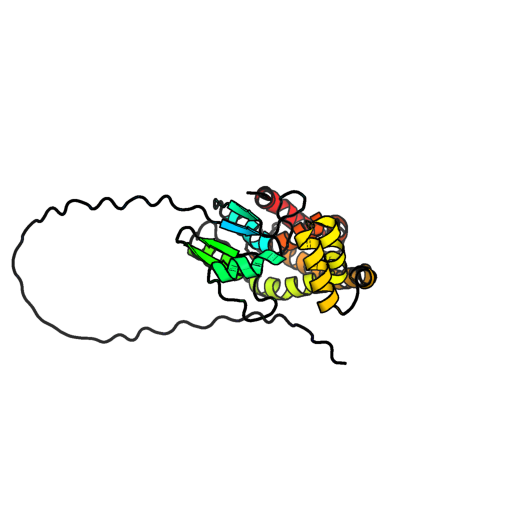 O O . SER A 1 180 ? 8.495 -12.758 -10.518 1.00 98.56 180 SER A O 1
ATOM 1431 N N . TYR A 1 181 ? 10.341 -13.661 -9.618 1.00 98.44 181 TYR A N 1
ATOM 1432 C CA . TYR A 1 181 ? 11.310 -12.863 -10.370 1.00 98.44 181 TYR A CA 1
ATOM 1433 C C . TYR A 1 181 ? 11.149 -13.088 -11.877 1.00 98.44 181 TYR A C 1
ATOM 1435 O O . TYR A 1 181 ? 10.925 -12.128 -12.617 1.00 98.44 181 TYR A O 1
ATOM 1443 N N . ASP A 1 182 ? 11.191 -14.352 -12.312 1.00 98.25 182 ASP A N 1
ATOM 1444 C CA . ASP A 1 182 ? 11.103 -14.728 -13.727 1.00 98.25 182 ASP A CA 1
ATOM 1445 C C . ASP A 1 182 ? 9.749 -14.304 -14.317 1.00 98.25 182 ASP A C 1
ATOM 1447 O O . ASP A 1 182 ? 9.685 -13.663 -15.371 1.00 98.25 182 ASP A O 1
ATOM 1451 N N . TYR A 1 183 ? 8.657 -14.580 -13.593 1.00 98.06 183 TYR A N 1
ATOM 1452 C CA . TYR A 1 183 ? 7.316 -14.147 -13.983 1.00 98.06 183 TYR A CA 1
ATOM 1453 C C . TYR A 1 183 ? 7.210 -12.621 -14.083 1.00 98.06 183 TYR A C 1
ATOM 1455 O O . TYR A 1 183 ? 6.623 -12.090 -15.031 1.00 98.06 183 TYR A O 1
ATOM 1463 N N . PHE A 1 184 ? 7.750 -11.890 -13.105 1.00 97.62 184 PHE A N 1
ATOM 1464 C CA . PHE A 1 184 ? 7.656 -10.436 -13.051 1.00 97.62 184 PHE A CA 1
ATOM 1465 C C . PHE A 1 184 ? 8.418 -9.792 -14.209 1.00 97.62 184 PHE A C 1
ATOM 1467 O O . PHE A 1 184 ? 7.831 -8.960 -14.899 1.00 97.62 184 PHE A O 1
ATOM 1474 N N . HIS A 1 185 ? 9.657 -10.212 -14.481 1.00 97.56 185 HIS A N 1
ATOM 1475 C CA . HIS A 1 185 ? 10.411 -9.740 -15.647 1.00 97.56 185 HIS A CA 1
ATOM 1476 C C . HIS A 1 185 ? 9.641 -10.002 -16.944 1.00 97.56 185 HIS A C 1
ATOM 1478 O O . HIS A 1 185 ? 9.299 -9.056 -17.654 1.00 97.56 185 HIS A O 1
ATOM 1484 N N . ALA A 1 186 ? 9.259 -11.256 -17.202 1.00 97.25 186 ALA A N 1
ATOM 1485 C CA . ALA A 1 186 ? 8.583 -11.627 -18.443 1.00 97.25 186 ALA A CA 1
ATOM 1486 C C . ALA A 1 186 ? 7.282 -10.837 -18.668 1.00 97.25 186 ALA A C 1
ATOM 1488 O O . ALA A 1 186 ? 7.015 -10.341 -19.765 1.00 97.25 186 ALA A O 1
ATOM 1489 N N . THR A 1 187 ? 6.457 -10.693 -17.628 1.00 95.94 187 THR A N 1
ATOM 1490 C CA . THR A 1 187 ? 5.160 -10.013 -17.748 1.00 95.94 187 THR A CA 1
ATOM 1491 C C . THR A 1 187 ? 5.283 -8.494 -17.817 1.00 95.94 187 THR A C 1
ATOM 1493 O O . THR A 1 187 ? 4.559 -7.866 -18.595 1.00 95.94 187 THR A O 1
ATOM 1496 N N . ARG A 1 188 ? 6.181 -7.877 -17.034 1.00 96.19 188 ARG A N 1
ATOM 1497 C CA . ARG A 1 188 ? 6.301 -6.411 -16.988 1.00 96.19 188 ARG A CA 1
ATOM 1498 C C . ARG A 1 188 ? 7.052 -5.876 -18.196 1.00 96.19 188 ARG A C 1
ATOM 1500 O O . ARG A 1 188 ? 6.588 -4.896 -18.764 1.00 96.19 188 ARG A O 1
ATOM 1507 N N . GLU A 1 189 ? 8.112 -6.533 -18.656 1.00 97.44 189 GLU A N 1
ATOM 1508 C CA . GLU A 1 189 ? 8.819 -6.111 -19.875 1.00 97.44 189 GLU A CA 1
ATOM 1509 C C . GLU A 1 189 ? 7.923 -6.230 -21.105 1.00 97.44 189 GLU A C 1
ATOM 1511 O O . GLU A 1 189 ? 7.838 -5.296 -21.902 1.00 97.44 189 GLU A O 1
ATOM 1516 N N . LYS A 1 190 ? 7.147 -7.318 -21.207 1.00 96.88 190 LYS A N 1
ATOM 1517 C CA . LYS A 1 190 ? 6.120 -7.456 -22.247 1.00 96.88 190 LYS A CA 1
ATOM 1518 C C . LYS A 1 190 ? 5.089 -6.327 -22.184 1.00 96.88 190 LYS A C 1
ATOM 1520 O O . LYS A 1 190 ? 4.723 -5.785 -23.221 1.00 96.88 190 LYS A O 1
ATOM 1525 N N . SER A 1 191 ? 4.617 -5.970 -20.987 1.00 93.94 191 SER A N 1
ATOM 1526 C CA . SER A 1 191 ? 3.653 -4.877 -20.809 1.00 93.94 191 SER A CA 1
ATOM 1527 C C . SER A 1 191 ? 4.240 -3.498 -21.122 1.00 93.94 191 SER A C 1
ATOM 1529 O O . SER A 1 191 ? 3.488 -2.615 -21.526 1.00 93.94 191 SER A O 1
ATOM 1531 N N . LEU A 1 192 ? 5.535 -3.292 -20.883 1.00 95.75 192 LEU A N 1
ATOM 1532 C CA . LEU A 1 192 ? 6.227 -2.024 -21.120 1.00 95.75 192 LEU A CA 1
ATOM 1533 C C . LEU A 1 192 ? 6.729 -1.889 -22.562 1.00 95.75 192 LEU A C 1
ATOM 1535 O O . LEU A 1 192 ? 6.954 -0.775 -23.026 1.00 95.75 192 LEU A O 1
ATOM 1539 N N . GLY A 1 193 ? 6.929 -3.008 -23.262 1.00 97.69 193 GLY A N 1
ATOM 1540 C CA . GLY A 1 193 ? 7.585 -3.041 -24.568 1.00 97.69 193 GLY A CA 1
ATOM 1541 C C . GLY A 1 193 ? 9.087 -2.741 -24.504 1.00 97.69 193 GLY A C 1
ATOM 1542 O O . GLY A 1 193 ? 9.680 -2.411 -25.529 1.00 97.69 193 GLY A O 1
ATOM 1543 N N . MET A 1 194 ? 9.705 -2.816 -23.320 1.00 97.75 194 MET A N 1
ATOM 1544 C CA . MET A 1 194 ? 11.137 -2.582 -23.112 1.00 97.75 194 MET A CA 1
ATOM 1545 C C . MET A 1 194 ? 11.660 -3.310 -21.860 1.00 97.75 194 MET A C 1
ATOM 1547 O O . MET A 1 194 ? 10.860 -3.610 -20.969 1.00 97.75 194 MET A O 1
ATOM 1551 N N . PRO A 1 195 ? 12.984 -3.554 -21.761 1.00 98.06 195 PRO A N 1
ATOM 1552 C CA . PRO A 1 195 ? 13.601 -4.136 -20.568 1.00 98.06 195 PRO A CA 1
ATOM 1553 C C . PRO A 1 195 ? 13.415 -3.274 -19.314 1.00 98.06 195 PRO A C 1
ATOM 1555 O O . PRO A 1 195 ? 13.422 -2.042 -19.402 1.00 98.06 195 PRO A O 1
ATOM 1558 N N . LEU A 1 196 ? 13.322 -3.905 -18.137 1.00 97.31 196 LEU A N 1
ATOM 1559 C CA . LEU A 1 196 ? 13.161 -3.177 -16.870 1.00 97.31 196 LEU A CA 1
ATOM 1560 C C . LEU A 1 196 ? 14.354 -2.270 -16.551 1.00 97.31 196 LEU A C 1
ATOM 1562 O O . LEU A 1 196 ? 14.152 -1.182 -16.021 1.00 97.31 196 LEU A O 1
ATOM 1566 N N . ASP A 1 197 ? 15.574 -2.675 -16.907 1.00 96.31 197 ASP A N 1
ATOM 1567 C CA . ASP A 1 197 ? 16.768 -1.853 -16.676 1.00 96.31 197 ASP A CA 1
ATOM 1568 C C . ASP A 1 197 ? 16.746 -0.565 -17.508 1.00 96.31 197 ASP A C 1
ATOM 1570 O O . ASP A 1 197 ? 17.066 0.499 -16.990 1.00 96.31 197 ASP A O 1
ATOM 1574 N N . LYS A 1 198 ? 16.263 -0.626 -18.757 1.00 98.00 198 LYS A N 1
ATOM 1575 C CA . LYS A 1 198 ? 16.054 0.575 -19.579 1.00 98.00 198 LYS A CA 1
ATOM 1576 C C . LYS A 1 198 ? 14.943 1.454 -19.009 1.00 98.00 198 LYS A C 1
ATOM 1578 O O . LYS A 1 198 ? 15.042 2.673 -18.999 1.00 98.00 198 LYS A O 1
ATOM 1583 N N . TYR A 1 199 ? 13.873 0.839 -18.512 1.00 97.94 199 TYR A N 1
ATOM 1584 C CA . TYR A 1 199 ? 12.779 1.574 -17.884 1.00 97.94 199 TYR A CA 1
ATOM 1585 C C . TYR A 1 199 ? 13.219 2.310 -16.601 1.00 97.94 199 TYR A C 1
ATOM 1587 O O . TYR A 1 199 ? 12.672 3.367 -16.286 1.00 97.94 199 TYR A O 1
ATOM 1595 N N . ALA A 1 200 ? 14.234 1.794 -15.898 1.00 97.75 200 ALA A N 1
ATOM 1596 C CA . ALA A 1 200 ? 14.810 2.413 -14.704 1.00 97.75 200 ALA A CA 1
ATOM 1597 C C . ALA A 1 200 ? 15.507 3.757 -14.977 1.00 97.75 200 ALA A C 1
ATOM 1599 O O . ALA A 1 200 ? 15.625 4.568 -14.061 1.00 97.75 200 ALA A O 1
ATOM 1600 N N . GLU A 1 201 ? 15.918 4.038 -16.219 1.00 98.06 201 GLU A N 1
ATOM 1601 C CA . GLU A 1 201 ? 16.500 5.334 -16.609 1.00 98.06 201 GLU A CA 1
ATOM 1602 C C . GLU A 1 201 ? 15.526 6.504 -16.357 1.00 98.06 201 GLU A C 1
ATOM 1604 O O . GLU A 1 201 ? 15.951 7.636 -16.151 1.00 98.06 201 GLU A O 1
ATOM 1609 N N . GLY A 1 202 ? 14.215 6.234 -16.300 1.00 98.00 202 GLY A N 1
ATOM 1610 C CA . GLY A 1 202 ? 13.184 7.223 -15.971 1.00 98.00 202 GLY A CA 1
ATOM 1611 C C . GLY A 1 202 ? 12.961 7.467 -14.471 1.00 98.00 202 GLY A C 1
ATOM 1612 O O . GLY A 1 202 ? 12.010 8.166 -14.122 1.00 98.00 202 GLY A O 1
ATOM 1613 N N . ALA A 1 203 ? 13.760 6.876 -13.573 1.00 97.56 203 ALA A N 1
ATOM 1614 C CA . ALA A 1 203 ? 13.532 6.933 -12.125 1.00 97.56 203 ALA A CA 1
ATOM 1615 C C . ALA A 1 203 ? 13.566 8.361 -11.547 1.00 97.56 203 ALA A C 1
ATOM 1617 O O . ALA A 1 203 ? 12.703 8.708 -10.740 1.00 97.56 203 ALA A O 1
ATOM 1618 N N . ASP A 1 204 ? 14.506 9.204 -11.980 1.00 97.62 204 ASP A N 1
ATOM 1619 C CA . ASP A 1 204 ? 14.619 10.577 -11.470 1.00 97.62 204 ASP A CA 1
ATOM 1620 C C . ASP A 1 204 ? 13.438 11.447 -11.925 1.00 97.62 204 ASP A C 1
ATOM 1622 O O . ASP A 1 204 ? 12.824 12.145 -11.116 1.00 97.62 204 ASP A O 1
ATOM 1626 N N . GLU A 1 205 ? 13.042 11.347 -13.199 1.00 98.19 205 GLU A N 1
ATOM 1627 C CA . GLU A 1 205 ? 11.858 12.041 -13.722 1.00 98.19 205 GLU A CA 1
ATOM 1628 C C . GLU A 1 205 ? 10.574 11.557 -13.027 1.00 98.19 205 GLU A C 1
ATOM 1630 O O . GLU A 1 205 ? 9.706 12.357 -12.670 1.00 98.19 205 GLU A O 1
ATOM 1635 N N . ALA A 1 206 ? 10.458 10.248 -12.792 1.00 98.06 206 ALA A N 1
ATOM 1636 C CA . ALA A 1 206 ? 9.362 9.652 -12.036 1.00 98.06 206 ALA A CA 1
ATOM 1637 C C . ALA A 1 206 ? 9.276 10.200 -10.609 1.00 98.06 206 ALA A C 1
ATOM 1639 O O . ALA A 1 206 ? 8.182 10.522 -10.137 1.00 98.06 206 ALA A O 1
ATOM 1640 N N . PHE A 1 207 ? 10.418 10.350 -9.934 1.00 98.12 207 PHE A N 1
ATOM 1641 C CA . PHE A 1 207 ? 10.459 10.912 -8.591 1.00 98.12 207 PHE A CA 1
ATOM 1642 C C . PHE A 1 207 ? 10.058 12.390 -8.596 1.00 98.12 207 PHE A C 1
ATOM 1644 O O . PHE A 1 207 ? 9.230 12.796 -7.786 1.00 98.12 207 PHE A O 1
ATOM 1651 N N . MET A 1 208 ? 10.535 13.179 -9.563 1.00 98.06 208 MET A N 1
ATOM 1652 C CA . MET A 1 208 ? 10.105 14.574 -9.731 1.00 98.06 208 MET A CA 1
ATOM 1653 C C . MET A 1 208 ? 8.589 14.697 -9.941 1.00 98.06 208 MET A C 1
ATOM 1655 O O . MET A 1 208 ? 7.962 15.573 -9.350 1.00 98.06 208 MET A O 1
ATOM 1659 N N . LYS A 1 209 ? 7.980 13.788 -10.715 1.00 98.12 209 LYS A N 1
ATOM 1660 C CA . LYS A 1 209 ? 6.518 13.719 -10.899 1.00 98.12 209 LYS A CA 1
ATOM 1661 C C . LYS A 1 209 ? 5.764 13.296 -9.637 1.00 98.12 209 LYS A C 1
ATOM 1663 O O . LYS A 1 209 ? 4.588 13.617 -9.514 1.00 98.12 209 LYS A O 1
ATOM 1668 N N . ALA A 1 210 ? 6.410 12.584 -8.715 1.00 98.12 210 ALA A N 1
ATOM 1669 C CA . ALA A 1 210 ? 5.813 12.178 -7.445 1.00 98.12 210 ALA A CA 1
ATOM 1670 C C . ALA A 1 210 ? 5.752 13.328 -6.422 1.00 98.12 210 ALA A C 1
ATOM 1672 O O . ALA A 1 210 ? 4.830 13.361 -5.608 1.00 98.12 210 ALA A O 1
ATOM 1673 N N . LYS A 1 211 ? 6.687 14.290 -6.478 1.00 98.44 211 LYS A N 1
ATOM 1674 C CA . LYS A 1 211 ? 6.806 15.383 -5.490 1.00 98.44 211 LYS A CA 1
ATOM 1675 C C . LYS A 1 211 ? 5.511 16.175 -5.253 1.00 98.44 211 LYS A C 1
ATOM 1677 O O . LYS A 1 211 ? 5.168 16.362 -4.089 1.00 98.44 211 LYS A O 1
ATOM 1682 N N . PRO A 1 212 ? 4.743 16.595 -6.281 1.00 98.50 212 PRO A N 1
ATOM 1683 C CA . PRO A 1 212 ? 3.493 17.320 -6.053 1.00 98.50 212 PRO A CA 1
ATOM 1684 C C . PRO A 1 212 ? 2.457 16.502 -5.274 1.00 98.50 212 PRO A C 1
ATOM 1686 O O . PRO A 1 212 ? 1.756 17.050 -4.432 1.00 98.50 212 PRO A O 1
ATOM 1689 N N . TYR A 1 213 ? 2.384 15.190 -5.511 1.00 98.38 213 TYR A N 1
ATOM 1690 C CA . TYR A 1 213 ? 1.488 14.308 -4.763 1.00 98.38 213 TYR A CA 1
ATOM 1691 C C . TYR A 1 213 ? 1.962 14.101 -3.322 1.00 98.38 213 TYR A C 1
ATOM 1693 O O . TYR A 1 213 ? 1.139 14.074 -2.415 1.00 98.38 213 TYR A O 1
ATOM 1701 N N . ILE A 1 214 ? 3.276 13.974 -3.102 1.00 98.69 214 ILE A N 1
ATOM 1702 C CA . ILE A 1 214 ? 3.870 13.879 -1.758 1.00 98.69 214 ILE A CA 1
ATOM 1703 C C . ILE A 1 214 ? 3.518 15.128 -0.943 1.00 98.69 214 ILE A C 1
ATOM 1705 O O . ILE A 1 214 ? 2.985 15.004 0.160 1.00 98.69 214 ILE A O 1
ATOM 1709 N N . LYS A 1 215 ? 3.711 16.312 -1.534 1.00 98.75 215 LYS A N 1
ATOM 1710 C CA . LYS A 1 215 ? 3.297 17.589 -0.948 1.00 98.75 215 LYS A CA 1
ATOM 1711 C C . LYS A 1 215 ? 1.811 17.599 -0.617 1.00 98.75 215 LYS A C 1
ATOM 1713 O O . LYS A 1 215 ? 1.442 17.886 0.515 1.00 98.75 215 LYS A O 1
ATOM 1718 N N . GLN A 1 216 ? 0.969 17.242 -1.583 1.00 98.56 216 GLN A N 1
ATOM 1719 C CA . GLN A 1 216 ? -0.480 17.268 -1.414 1.00 98.56 216 GLN A CA 1
ATOM 1720 C C . GLN A 1 216 ? -0.964 16.313 -0.310 1.00 98.56 216 GLN A C 1
ATOM 1722 O O . GLN A 1 216 ? -1.885 16.652 0.427 1.00 98.56 216 GLN A O 1
ATOM 1727 N N . LEU A 1 217 ? -0.349 15.133 -0.165 1.00 98.56 217 LEU A N 1
ATOM 1728 C CA . LEU A 1 217 ? -0.640 14.229 0.951 1.00 98.56 217 LEU A CA 1
ATOM 1729 C C . LEU A 1 217 ? -0.207 14.826 2.293 1.00 98.56 217 LEU A C 1
ATOM 1731 O O . LEU A 1 217 ? -0.946 14.710 3.268 1.00 98.56 217 LEU A O 1
ATOM 1735 N N . GLY A 1 218 ? 0.958 15.475 2.341 1.00 98.56 218 GLY A N 1
ATOM 1736 C CA . GLY A 1 218 ? 1.410 16.185 3.534 1.00 98.56 218 GLY A CA 1
ATOM 1737 C C . GLY A 1 218 ? 0.441 17.292 3.943 1.00 98.56 218 GLY A C 1
ATOM 1738 O O . GLY A 1 218 ? 0.012 17.326 5.089 1.00 98.56 218 GLY A O 1
ATOM 1739 N N . GLU A 1 219 ? 0.003 18.127 2.996 1.00 98.56 219 GLU A N 1
ATOM 1740 C CA . GLU A 1 219 ? -1.011 19.165 3.230 1.00 98.56 219 GLU A CA 1
ATOM 1741 C C . GLU A 1 219 ? -2.311 18.571 3.796 1.00 98.56 219 GLU A C 1
ATOM 1743 O O . GLU A 1 219 ? -2.823 19.078 4.795 1.00 98.56 219 GLU A O 1
ATOM 1748 N N . MET A 1 220 ? -2.808 17.457 3.239 1.00 98.38 220 MET A N 1
ATOM 1749 C CA . MET A 1 220 ? -4.000 16.779 3.775 1.00 98.38 220 MET A CA 1
ATOM 1750 C C . MET A 1 220 ? -3.832 16.330 5.227 1.00 98.38 220 MET A C 1
ATOM 1752 O O . MET A 1 220 ? -4.762 16.464 6.016 1.00 98.38 220 MET A O 1
ATOM 1756 N N . LEU A 1 221 ? -2.656 15.815 5.591 1.00 98.56 221 LEU A N 1
ATOM 1757 C CA . LEU A 1 221 ? -2.355 15.378 6.957 1.00 98.56 221 LEU A CA 1
ATOM 1758 C C . LEU A 1 221 ? -2.247 16.546 7.947 1.00 98.56 221 LEU A C 1
ATOM 1760 O O . LEU A 1 221 ? -2.312 16.323 9.150 1.00 98.56 221 LEU A O 1
ATOM 1764 N N . THR A 1 222 ? -2.121 17.785 7.463 1.00 98.19 222 THR A N 1
ATOM 1765 C CA . THR A 1 222 ? -2.169 18.990 8.308 1.00 98.19 222 THR A CA 1
ATOM 1766 C C . THR A 1 222 ? -3.569 19.584 8.468 1.00 98.19 222 THR A C 1
ATOM 1768 O O . THR A 1 222 ? -3.741 20.509 9.259 1.00 98.19 222 THR A O 1
ATOM 1771 N N . GLU A 1 223 ? -4.580 19.075 7.748 1.00 98.00 223 GLU A N 1
ATOM 1772 C CA . GLU A 1 223 ? -5.958 19.590 7.829 1.00 98.00 223 GLU A CA 1
ATOM 1773 C C . GLU A 1 223 ? -6.589 19.361 9.219 1.00 98.00 223 GLU A C 1
ATOM 1775 O O . GLU A 1 223 ? -7.497 20.097 9.603 1.00 98.00 223 GLU A O 1
ATOM 1780 N N . ASN A 1 224 ? -6.098 18.380 9.988 1.00 97.81 224 ASN A N 1
ATOM 1781 C CA . ASN A 1 224 ? -6.549 18.072 11.347 1.00 97.81 224 ASN A CA 1
ATOM 1782 C C . ASN A 1 224 ? -5.364 17.931 12.314 1.00 97.81 224 ASN A C 1
ATOM 1784 O O . ASN A 1 224 ? -4.265 17.546 11.927 1.00 97.81 224 ASN A O 1
ATOM 1788 N N . GLU A 1 225 ? -5.588 18.192 13.606 1.00 96.75 225 GLU A N 1
ATOM 1789 C CA . GLU A 1 225 ? -4.549 18.003 14.624 1.00 96.75 225 GLU A CA 1
ATOM 1790 C C . GLU A 1 225 ? -4.342 16.510 14.934 1.00 96.75 225 GLU A C 1
ATOM 1792 O O . GLU A 1 225 ? -5.165 15.858 15.586 1.00 96.75 225 GLU A O 1
ATOM 1797 N N . GLY A 1 226 ? -3.204 15.977 14.497 1.00 96.88 226 GLY A N 1
ATOM 1798 C CA . GLY A 1 226 ? -2.748 14.621 14.783 1.00 96.88 226 GLY A CA 1
ATOM 1799 C C . GLY A 1 226 ? -2.005 14.013 13.591 1.00 96.88 226 GLY A C 1
ATOM 1800 O O . GLY A 1 226 ? -1.813 14.687 12.585 1.00 96.88 226 GLY A O 1
ATOM 1801 N N . PRO A 1 227 ? -1.519 12.768 13.711 1.00 98.00 227 PRO A N 1
ATOM 1802 C CA . PRO A 1 227 ? -0.717 12.143 12.661 1.00 98.00 227 PRO A CA 1
ATOM 1803 C C . PRO A 1 227 ? -1.544 11.491 11.540 1.00 98.00 227 PRO A C 1
ATOM 1805 O O . PRO A 1 227 ? -0.959 11.061 10.549 1.00 98.00 227 PRO A O 1
ATOM 1808 N N . PHE A 1 228 ? -2.864 11.369 11.702 1.00 98.69 228 PHE A N 1
ATOM 1809 C CA . PHE A 1 228 ? -3.773 10.725 10.751 1.00 98.69 228 PHE A CA 1
ATOM 1810 C C . PHE A 1 228 ? -4.632 11.756 10.017 1.00 98.69 228 PHE A C 1
ATOM 1812 O O . PHE A 1 228 ? -4.801 12.884 10.481 1.00 98.69 228 PHE A O 1
ATOM 1819 N N . LEU A 1 229 ? -5.243 11.355 8.901 1.00 98.62 229 LEU A N 1
ATOM 1820 C CA . LEU A 1 229 ? -6.109 12.230 8.105 1.00 98.62 229 LEU A CA 1
ATOM 1821 C C . LEU A 1 229 ? -7.294 12.789 8.912 1.00 98.62 229 LEU A C 1
ATOM 1823 O O . LEU A 1 229 ? -7.639 13.954 8.745 1.00 98.62 229 LEU A O 1
ATOM 1827 N N . GLU A 1 230 ? -7.871 12.015 9.840 1.00 97.69 230 GLU A N 1
ATOM 1828 C CA . GLU A 1 230 ? -8.879 12.493 10.809 1.00 97.69 230 GLU A CA 1
ATOM 1829 C C . GLU A 1 230 ? -8.268 12.851 12.181 1.00 97.69 230 GLU A C 1
ATOM 1831 O O . GLU A 1 230 ? -8.860 12.641 13.246 1.00 97.69 230 GLU A O 1
ATOM 1836 N N . GLY A 1 231 ? -7.048 13.388 12.172 1.00 97.62 231 GLY A N 1
ATOM 1837 C CA . GLY A 1 231 ? -6.329 13.857 13.352 1.00 97.62 231 GLY A CA 1
ATOM 1838 C C . GLY A 1 231 ? -5.781 12.705 14.188 1.00 97.62 231 GLY A C 1
ATOM 1839 O O . GLY A 1 231 ? -4.756 12.110 13.862 1.00 97.62 231 GLY A O 1
ATOM 1840 N N . LYS A 1 232 ? -6.435 12.393 15.311 1.00 96.75 232 LYS A N 1
ATOM 1841 C CA . LYS A 1 232 ? -5.987 11.342 16.252 1.00 96.75 232 LYS A CA 1
ATOM 1842 C C . LYS A 1 232 ? -6.555 9.961 15.935 1.00 96.75 232 LYS A C 1
ATOM 1844 O O . LYS A 1 232 ? -6.115 8.977 16.525 1.00 96.75 232 LYS A O 1
ATOM 1849 N N . LYS A 1 233 ? -7.547 9.890 15.048 1.00 95.69 233 LYS A N 1
ATOM 1850 C CA . LYS A 1 233 ? -8.270 8.662 14.729 1.00 95.69 233 LYS A CA 1
ATOM 1851 C C . LYS A 1 233 ? -7.779 8.111 13.384 1.00 95.69 233 LYS A C 1
ATOM 1853 O O . LYS A 1 233 ? -7.954 8.805 12.383 1.00 95.69 233 LYS A O 1
ATOM 1858 N N . PRO A 1 234 ? -7.209 6.896 13.334 1.00 97.94 234 PRO A N 1
ATOM 1859 C CA . PRO A 1 234 ? -6.844 6.274 12.068 1.00 97.94 234 PRO A CA 1
ATOM 1860 C C . PRO A 1 234 ? -8.098 5.914 11.262 1.00 97.94 234 PRO A C 1
ATOM 1862 O O . PRO A 1 234 ? -9.113 5.479 11.814 1.00 97.94 234 PRO A O 1
ATOM 1865 N N . VAL A 1 235 ? -8.009 6.065 9.946 1.00 98.56 235 VAL A N 1
ATOM 1866 C CA . VAL A 1 235 ? -9.018 5.646 8.970 1.00 98.56 235 VAL A CA 1
ATOM 1867 C C . VAL A 1 235 ? -8.370 4.783 7.884 1.00 98.56 235 VAL A C 1
ATOM 1869 O O . VAL A 1 235 ? -7.157 4.791 7.693 1.00 98.56 235 VAL A O 1
ATOM 1872 N N . TYR A 1 236 ? -9.153 4.027 7.117 1.00 98.69 236 TYR A N 1
ATOM 1873 C CA . TYR A 1 236 ? -8.603 3.151 6.074 1.00 98.69 236 TYR A CA 1
ATOM 1874 C C . TYR A 1 236 ? -7.791 3.903 5.010 1.00 98.69 236 TYR A C 1
ATOM 1876 O O . TYR A 1 236 ? -6.826 3.362 4.467 1.00 98.69 236 TYR A O 1
ATOM 1884 N N . ALA A 1 237 ? -8.143 5.162 4.740 1.00 98.69 237 ALA A N 1
ATOM 1885 C CA . ALA A 1 237 ? -7.394 6.032 3.842 1.00 98.69 237 ALA A CA 1
ATOM 1886 C C . ALA A 1 237 ? -5.930 6.212 4.296 1.00 98.69 237 ALA A C 1
ATOM 1888 O O . ALA A 1 237 ? -5.028 6.182 3.456 1.00 98.69 237 ALA A O 1
ATOM 1889 N N . ASP A 1 238 ? -5.672 6.282 5.607 1.00 98.81 238 ASP A N 1
ATOM 1890 C CA . ASP A 1 238 ? -4.315 6.303 6.160 1.00 98.81 238 ASP A CA 1
ATOM 1891 C C . ASP A 1 238 ? -3.559 5.022 5.793 1.00 98.81 238 ASP A C 1
ATOM 1893 O O . ASP A 1 238 ? -2.427 5.071 5.312 1.00 98.81 238 ASP A O 1
ATOM 1897 N N . PHE A 1 239 ? -4.201 3.855 5.922 1.00 98.81 239 PHE A N 1
ATOM 1898 C CA . PHE A 1 239 ? -3.580 2.563 5.608 1.00 98.81 239 PHE A CA 1
ATOM 1899 C C . PHE A 1 239 ? -3.230 2.411 4.128 1.00 98.81 239 PHE A C 1
ATOM 1901 O O . PHE A 1 239 ? -2.248 1.748 3.792 1.00 98.81 239 PHE A O 1
ATOM 1908 N N . VAL A 1 240 ? -3.974 3.058 3.230 1.00 98.81 240 VAL A N 1
ATOM 1909 C CA . VAL A 1 240 ? -3.632 3.104 1.801 1.00 98.81 240 VAL A CA 1
ATOM 1910 C C . VAL A 1 240 ? -2.309 3.844 1.565 1.00 98.81 240 VAL A C 1
ATOM 1912 O O . VAL A 1 240 ? -1.507 3.391 0.738 1.00 98.81 240 VAL A O 1
ATOM 1915 N N . ILE A 1 241 ? -2.066 4.934 2.303 1.00 98.75 241 ILE A N 1
ATOM 1916 C CA . ILE A 1 241 ? -0.821 5.715 2.256 1.00 98.75 241 ILE A CA 1
ATOM 1917 C C . ILE A 1 241 ? 0.311 4.946 2.948 1.00 98.75 241 ILE A C 1
ATOM 1919 O O . ILE A 1 241 ? 1.375 4.752 2.361 1.00 98.75 241 ILE A O 1
ATOM 1923 N N . VAL A 1 242 ? 0.080 4.438 4.160 1.00 98.81 242 VAL A N 1
ATOM 1924 C CA . VAL A 1 242 ? 1.076 3.692 4.947 1.00 98.81 242 VAL A CA 1
ATOM 1925 C C . VAL A 1 242 ? 1.547 2.447 4.201 1.00 98.81 242 VAL A C 1
ATOM 1927 O O . VAL A 1 242 ? 2.745 2.184 4.151 1.00 98.81 242 VAL A O 1
ATOM 1930 N N . ALA A 1 243 ? 0.647 1.713 3.543 1.00 98.69 243 ALA A N 1
ATOM 1931 C CA . ALA A 1 243 ? 1.018 0.563 2.725 1.00 98.69 243 ALA A CA 1
ATOM 1932 C C . ALA A 1 243 ? 1.947 0.947 1.558 1.00 98.69 243 ALA A C 1
ATOM 1934 O O . ALA A 1 243 ? 2.847 0.185 1.197 1.00 98.69 243 ALA A O 1
ATOM 1935 N N . MET A 1 244 ? 1.742 2.125 0.954 1.00 98.12 244 MET A N 1
ATOM 1936 C CA . MET A 1 244 ? 2.620 2.630 -0.104 1.00 98.12 244 MET A CA 1
ATOM 1937 C C . MET A 1 244 ? 3.992 2.963 0.486 1.00 98.12 244 MET A C 1
ATOM 1939 O O . MET A 1 244 ? 5.007 2.508 -0.041 1.00 98.12 244 MET A O 1
ATOM 1943 N N . LEU A 1 245 ? 4.023 3.704 1.596 1.00 98.62 245 LEU A N 1
ATOM 1944 C CA . LEU A 1 245 ? 5.256 4.061 2.298 1.00 98.62 245 LEU A CA 1
ATOM 1945 C C . LEU A 1 245 ? 6.033 2.815 2.742 1.00 98.62 245 LEU A C 1
ATOM 1947 O O . LEU A 1 245 ? 7.245 2.769 2.561 1.00 98.62 245 LEU A O 1
ATOM 1951 N N . ARG A 1 246 ? 5.353 1.767 3.225 1.00 98.31 246 ARG A N 1
ATOM 1952 C CA . ARG A 1 246 ? 5.973 0.497 3.642 1.00 98.31 246 ARG A CA 1
ATOM 1953 C C . ARG A 1 246 ? 6.697 -0.206 2.497 1.00 98.31 246 ARG A C 1
ATOM 1955 O O . ARG A 1 246 ? 7.807 -0.708 2.700 1.00 98.31 246 ARG A O 1
ATOM 1962 N N . MET A 1 247 ? 6.095 -0.230 1.305 1.00 98.00 247 MET A N 1
ATOM 1963 C CA . MET A 1 247 ? 6.735 -0.772 0.103 1.00 98.00 247 MET A CA 1
ATOM 1964 C C . MET A 1 247 ? 7.950 0.077 -0.292 1.00 98.00 247 MET A C 1
ATOM 1966 O O . MET A 1 247 ? 9.028 -0.468 -0.515 1.00 98.00 247 MET A O 1
ATOM 1970 N N . GLN A 1 248 ? 7.803 1.406 -0.331 1.00 97.81 248 GLN A N 1
ATOM 1971 C CA . GLN A 1 248 ? 8.898 2.315 -0.694 1.00 97.81 248 GLN A CA 1
ATOM 1972 C C . GLN A 1 248 ? 10.057 2.271 0.309 1.00 97.81 248 GLN A C 1
ATOM 1974 O O . GLN A 1 248 ? 11.219 2.306 -0.090 1.00 97.81 248 GLN A O 1
ATOM 1979 N N . ALA A 1 249 ? 9.768 2.112 1.601 1.00 97.38 249 ALA A N 1
ATOM 1980 C CA . ALA A 1 249 ? 10.775 1.910 2.635 1.00 97.38 249 ALA A CA 1
ATOM 1981 C C . ALA A 1 249 ? 11.584 0.631 2.389 1.00 97.38 249 ALA A C 1
ATOM 1983 O O . ALA A 1 249 ? 12.811 0.674 2.409 1.00 97.38 249 ALA A O 1
ATOM 1984 N N . GLY A 1 250 ? 10.916 -0.480 2.058 1.00 97.25 250 GLY A N 1
ATOM 1985 C CA . GLY A 1 250 ? 11.598 -1.724 1.687 1.00 97.25 250 GLY A CA 1
ATOM 1986 C C . GLY A 1 250 ? 12.455 -1.604 0.419 1.00 97.25 250 GLY A C 1
ATOM 1987 O O . GLY A 1 250 ? 13.407 -2.357 0.256 1.00 97.25 250 GLY A O 1
ATOM 1988 N N . LEU A 1 251 ? 12.150 -0.643 -0.457 1.00 97.50 251 LEU A N 1
ATOM 1989 C CA . LEU A 1 251 ? 12.927 -0.325 -1.660 1.00 97.50 251 LEU A CA 1
ATOM 1990 C C . LEU A 1 251 ? 14.050 0.700 -1.417 1.00 97.50 251 LEU A C 1
ATOM 1992 O O . LEU A 1 251 ? 14.756 1.047 -2.362 1.00 97.50 251 LEU A O 1
ATOM 1996 N N . GLY A 1 252 ? 14.215 1.200 -0.188 1.00 97.12 252 GLY A N 1
ATOM 1997 C CA . GLY A 1 252 ? 15.224 2.209 0.151 1.00 97.12 252 GLY A CA 1
ATOM 1998 C C . GLY A 1 252 ? 14.850 3.647 -0.233 1.00 97.12 252 GLY A C 1
ATOM 1999 O O . GLY A 1 252 ? 15.729 4.495 -0.342 1.00 97.12 252 GLY A O 1
ATOM 2000 N N . TYR A 1 253 ? 13.563 3.939 -0.450 1.00 96.88 253 TYR A N 1
ATOM 2001 C CA . TYR A 1 253 ? 13.068 5.267 -0.853 1.00 96.88 253 TYR A CA 1
ATOM 2002 C C . TYR A 1 253 ? 12.430 6.081 0.282 1.00 96.88 253 TYR A C 1
ATOM 2004 O O . TYR A 1 253 ? 12.013 7.214 0.045 1.00 96.88 253 TYR A O 1
ATOM 2012 N N . ALA A 1 254 ? 12.373 5.548 1.507 1.00 95.94 254 ALA A N 1
ATOM 2013 C CA . ALA A 1 254 ? 11.773 6.241 2.651 1.00 95.94 254 ALA A CA 1
ATOM 2014 C C . ALA A 1 254 ? 12.396 7.623 2.894 1.00 95.94 254 ALA A C 1
ATOM 2016 O O . ALA A 1 254 ? 11.679 8.618 2.874 1.00 95.94 254 ALA A O 1
ATOM 2017 N N . ASP A 1 255 ? 13.721 7.704 3.042 1.00 97.56 255 ASP A N 1
ATOM 2018 C CA . ASP A 1 255 ? 14.398 8.971 3.355 1.00 97.56 255 ASP A CA 1
ATOM 2019 C C . ASP A 1 255 ? 14.242 10.010 2.243 1.00 97.56 255 ASP A C 1
ATOM 2021 O O . ASP A 1 255 ? 14.065 11.193 2.528 1.00 97.56 255 ASP A O 1
ATOM 2025 N N . LYS A 1 256 ? 14.232 9.569 0.976 1.00 97.56 256 LYS A N 1
ATOM 2026 C CA . LYS A 1 256 ? 13.948 10.453 -0.160 1.00 97.56 256 LYS A CA 1
ATOM 2027 C C . LYS A 1 256 ? 12.546 11.042 -0.050 1.00 97.56 256 LYS A C 1
ATOM 2029 O O . LYS A 1 256 ? 12.401 12.246 -0.175 1.00 97.56 256 LYS A O 1
ATOM 2034 N N . ILE A 1 257 ? 11.528 10.219 0.206 1.00 98.25 257 ILE A N 1
ATOM 2035 C CA . ILE A 1 257 ? 10.137 10.684 0.338 1.00 98.25 257 ILE A CA 1
ATOM 2036 C C . ILE A 1 257 ? 9.984 11.606 1.553 1.00 98.25 257 ILE A C 1
ATOM 2038 O O . ILE A 1 257 ? 9.375 12.665 1.447 1.00 98.25 257 ILE A O 1
ATOM 2042 N N . PHE A 1 258 ? 10.553 11.229 2.698 1.00 98.56 258 PHE A N 1
ATOM 2043 C CA . PHE A 1 258 ? 10.435 11.998 3.937 1.00 98.56 258 PHE A CA 1
ATOM 2044 C C . PHE A 1 258 ? 11.209 13.321 3.915 1.00 98.56 258 PHE A C 1
ATOM 2046 O O . PHE A 1 258 ? 10.904 14.204 4.714 1.00 98.56 258 PHE A O 1
ATOM 2053 N N . GLY A 1 259 ? 12.189 13.462 3.019 1.00 98.31 259 GLY A N 1
ATOM 2054 C CA . GLY A 1 259 ? 12.938 14.699 2.805 1.00 98.31 259 GLY A CA 1
ATOM 2055 C C . GLY A 1 259 ? 12.259 15.718 1.882 1.00 98.31 259 GLY A C 1
ATOM 2056 O O . GLY A 1 259 ? 12.743 16.843 1.787 1.00 98.31 259 GLY A O 1
ATOM 2057 N N . GLU A 1 260 ? 11.169 15.357 1.199 1.00 98.44 260 GLU A N 1
ATOM 2058 C CA . GLU A 1 260 ? 10.425 16.279 0.332 1.00 98.44 260 GLU A CA 1
ATOM 2059 C C . GLU A 1 260 ? 9.431 17.149 1.121 1.00 98.44 260 GLU A C 1
ATOM 2061 O O . GLU A 1 260 ? 9.108 16.883 2.281 1.00 98.44 260 GLU A O 1
ATOM 2066 N N . GLU A 1 261 ? 8.903 18.193 0.477 1.00 98.38 261 GLU A N 1
ATOM 2067 C CA . GLU A 1 261 ? 7.790 18.980 1.019 1.00 98.38 261 GLU A CA 1
ATOM 2068 C C . GLU A 1 261 ? 6.574 18.066 1.275 1.00 98.38 261 GLU A C 1
ATOM 2070 O O . GLU A 1 261 ? 6.181 17.308 0.392 1.00 98.38 261 GLU A O 1
ATOM 2075 N N . GLY A 1 262 ? 6.009 18.095 2.489 1.00 98.19 262 GLY A N 1
ATOM 2076 C CA . GLY A 1 262 ? 4.976 17.150 2.950 1.00 98.19 262 GLY A CA 1
ATOM 2077 C C . GLY A 1 262 ? 5.511 15.805 3.475 1.00 98.19 262 GLY A C 1
ATOM 2078 O O . GLY A 1 262 ? 4.770 14.993 4.035 1.00 98.19 262 GLY A O 1
ATOM 2079 N N . GLY A 1 263 ? 6.812 15.543 3.318 1.00 98.50 263 GLY A N 1
ATOM 2080 C CA . GLY A 1 263 ? 7.457 14.297 3.728 1.00 98.50 263 GLY A CA 1
ATOM 2081 C C . GLY A 1 263 ? 7.529 14.105 5.245 1.00 98.50 263 GLY A C 1
ATOM 2082 O O . GLY A 1 263 ? 7.477 12.970 5.725 1.00 98.50 263 GLY A O 1
ATOM 2083 N N . LYS A 1 264 ? 7.591 15.196 6.018 1.00 98.62 264 LYS A N 1
ATOM 2084 C CA . LYS A 1 264 ? 7.594 15.151 7.488 1.00 98.62 264 LYS A CA 1
ATOM 2085 C C . LYS A 1 264 ? 6.276 14.592 8.028 1.00 98.62 264 LYS A C 1
ATOM 2087 O O . LYS A 1 264 ? 6.292 13.777 8.949 1.00 98.62 264 LYS A O 1
ATOM 2092 N N . GLU A 1 265 ? 5.159 14.998 7.443 1.00 98.75 265 GLU A N 1
ATOM 2093 C CA . GLU A 1 265 ? 3.812 14.566 7.808 1.00 98.75 265 GLU A CA 1
ATOM 2094 C C . GLU A 1 265 ? 3.607 13.095 7.434 1.00 98.75 265 GLU A C 1
ATOM 2096 O O . GLU A 1 265 ? 3.152 12.303 8.257 1.00 98.75 265 GLU A O 1
ATOM 2101 N N . LEU A 1 266 ? 4.063 12.684 6.244 1.00 98.81 266 LEU A N 1
ATOM 2102 C CA . LEU A 1 266 ? 4.074 11.271 5.847 1.00 98.81 266 LEU A CA 1
ATOM 2103 C C . LEU A 1 266 ? 4.925 10.405 6.782 1.00 98.81 266 LEU A C 1
ATOM 2105 O O . LEU A 1 266 ? 4.544 9.277 7.100 1.00 98.81 266 LEU A O 1
ATOM 2109 N N . LYS A 1 267 ? 6.071 10.922 7.240 1.00 98.75 267 LYS A N 1
ATOM 2110 C CA . LYS A 1 267 ? 6.900 10.240 8.236 1.00 98.75 267 LYS A CA 1
ATOM 2111 C C . LYS A 1 267 ? 6.152 10.102 9.558 1.00 98.75 267 LYS A C 1
ATOM 2113 O O . LYS A 1 267 ? 6.141 9.013 10.119 1.00 98.75 267 LYS A O 1
ATOM 2118 N N . ALA A 1 268 ? 5.505 11.165 10.037 1.00 98.75 268 ALA A N 1
ATOM 2119 C CA . ALA A 1 268 ? 4.716 11.128 11.267 1.00 98.75 268 ALA A CA 1
ATOM 2120 C C . ALA A 1 268 ? 3.570 10.104 11.186 1.00 98.75 268 ALA A C 1
ATOM 2122 O O . ALA A 1 268 ? 3.396 9.320 12.117 1.00 98.75 268 ALA A O 1
ATOM 2123 N N . LEU A 1 269 ? 2.861 10.046 10.054 1.00 98.81 269 LEU A N 1
ATOM 2124 C CA . LEU A 1 269 ? 1.836 9.036 9.784 1.00 98.81 269 LEU A CA 1
ATOM 2125 C C . LEU A 1 269 ? 2.405 7.606 9.832 1.00 98.81 269 LEU A C 1
ATOM 2127 O O . LEU A 1 269 ? 1.836 6.716 10.471 1.00 98.81 269 LEU A O 1
ATOM 2131 N N . TYR A 1 270 ? 3.532 7.372 9.153 1.00 98.69 270 TYR A N 1
ATOM 2132 C CA . TYR A 1 270 ? 4.180 6.058 9.103 1.00 98.69 270 TYR A CA 1
ATOM 2133 C C . TYR A 1 270 ? 4.636 5.591 10.491 1.00 98.69 270 TYR A C 1
ATOM 2135 O O . TYR A 1 270 ? 4.419 4.442 10.871 1.00 98.69 270 TYR A O 1
ATOM 2143 N N . GLU A 1 271 ? 5.218 6.504 11.266 1.00 98.44 271 GLU A N 1
ATOM 2144 C CA . GLU A 1 271 ? 5.661 6.285 12.642 1.00 98.44 271 GLU A CA 1
ATOM 2145 C C . GLU A 1 271 ? 4.489 5.997 13.590 1.00 98.44 271 GLU A C 1
ATOM 2147 O O . GLU A 1 271 ? 4.555 5.053 14.377 1.00 98.44 271 GLU A O 1
ATOM 2152 N N . ALA A 1 272 ? 3.387 6.741 13.464 1.00 98.44 272 ALA A N 1
ATOM 2153 C CA . ALA A 1 272 ? 2.166 6.516 14.235 1.00 98.44 272 ALA A CA 1
ATOM 2154 C C . ALA A 1 272 ? 1.484 5.172 13.920 1.00 98.44 272 ALA A C 1
ATOM 2156 O O . ALA A 1 272 ? 0.680 4.696 14.713 1.00 98.44 272 ALA A O 1
ATOM 2157 N N . SER A 1 273 ? 1.821 4.548 12.787 1.00 98.50 273 SER A N 1
ATOM 2158 C CA . SER A 1 273 ? 1.247 3.273 12.335 1.00 98.50 273 SER A CA 1
ATOM 2159 C C . SER A 1 273 ? 2.139 2.057 12.621 1.00 98.50 273 SER A C 1
ATOM 2161 O O . SER A 1 273 ? 1.840 0.955 12.156 1.00 98.50 273 SER A O 1
ATOM 2163 N N . LYS A 1 274 ? 3.252 2.233 13.351 1.00 97.06 274 LYS A N 1
ATOM 2164 C CA . LYS A 1 274 ? 4.282 1.198 13.547 1.00 97.06 274 LYS A CA 1
ATOM 2165 C C . LYS A 1 274 ? 3.760 -0.101 14.145 1.00 97.06 274 LYS A C 1
ATOM 2167 O O . LYS A 1 274 ? 4.124 -1.159 13.643 1.00 97.06 274 LYS A O 1
ATOM 2172 N N . GLU A 1 275 ? 2.882 -0.034 15.142 1.00 96.88 275 GLU A N 1
ATOM 2173 C CA . GLU A 1 275 ? 2.317 -1.233 15.778 1.00 96.88 275 GLU A CA 1
ATOM 2174 C C . GLU A 1 275 ? 1.582 -2.140 14.771 1.00 96.88 275 GLU A C 1
ATOM 2176 O O . GLU A 1 275 ? 1.681 -3.365 14.827 1.00 96.88 275 GLU A O 1
ATOM 2181 N N . TRP A 1 276 ? 0.917 -1.564 13.763 1.00 98.00 276 TRP A N 1
ATOM 2182 C CA . TRP A 1 276 ? 0.218 -2.333 12.727 1.00 98.00 276 TRP A CA 1
ATOM 2183 C C . TRP A 1 276 ? 1.140 -2.815 11.604 1.00 98.00 276 TRP A C 1
ATOM 2185 O O . TRP A 1 276 ? 0.700 -3.577 10.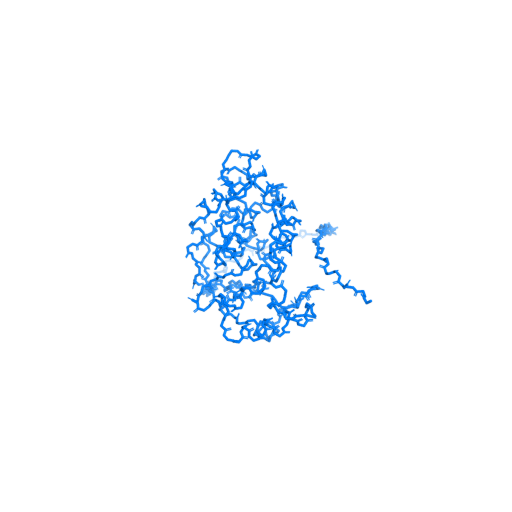740 1.00 98.00 276 TRP A O 1
ATOM 2195 N N . LEU A 1 277 ? 2.411 -2.411 11.608 1.00 97.19 277 LEU A N 1
ATOM 2196 C CA . LEU A 1 277 ? 3.436 -2.888 10.681 1.00 97.19 277 LEU A CA 1
ATOM 2197 C C . LEU A 1 277 ? 4.239 -4.075 11.236 1.00 97.19 277 LEU A C 1
ATOM 2199 O O . LEU A 1 277 ? 4.909 -4.746 10.456 1.00 97.19 277 LEU A O 1
ATOM 2203 N N . GLU A 1 278 ? 4.151 -4.376 12.536 1.00 93.88 278 GLU A N 1
ATOM 2204 C CA . GLU A 1 278 ? 4.943 -5.439 13.180 1.00 93.88 278 GLU A CA 1
ATOM 2205 C C . GLU A 1 278 ? 4.592 -6.846 12.673 1.00 93.88 278 GLU A C 1
ATOM 2207 O O . GLU A 1 278 ? 5.471 -7.683 12.468 1.00 93.88 278 GLU A O 1
ATOM 2212 N N . ARG A 1 279 ? 3.304 -7.121 12.424 1.00 91.38 279 ARG A N 1
ATOM 2213 C CA . ARG A 1 279 ? 2.836 -8.435 11.949 1.00 91.38 279 ARG A CA 1
ATOM 2214 C C . ARG A 1 279 ? 3.023 -8.589 10.438 1.00 91.38 279 ARG A C 1
ATOM 2216 O O . ARG A 1 279 ? 2.054 -8.608 9.675 1.00 91.38 279 ARG A O 1
ATOM 2223 N N . GLU A 1 280 ? 4.273 -8.712 10.004 1.00 89.56 280 GLU A N 1
ATOM 2224 C CA . GLU A 1 280 ? 4.648 -8.782 8.585 1.00 89.56 280 GLU A CA 1
ATOM 2225 C C . GLU A 1 280 ? 4.761 -10.200 8.001 1.00 89.56 280 GLU A C 1
ATOM 2227 O O . GLU A 1 280 ? 4.866 -10.338 6.780 1.00 89.56 280 GLU A O 1
ATOM 2232 N N . ASN A 1 281 ? 4.710 -11.241 8.842 1.00 88.00 281 ASN A N 1
ATOM 2233 C CA . ASN A 1 281 ? 4.911 -12.640 8.438 1.00 88.00 281 ASN A CA 1
ATOM 2234 C C . ASN A 1 281 ? 3.931 -13.677 9.032 1.00 88.00 281 ASN A C 1
ATOM 2236 O O . ASN A 1 281 ? 4.158 -14.875 8.866 1.00 88.00 281 ASN A O 1
ATOM 2240 N N . HIS A 1 282 ? 2.873 -13.234 9.721 1.00 76.25 282 HIS A N 1
ATOM 2241 C CA . HIS A 1 282 ? 1.823 -14.108 10.277 1.00 76.25 282 HIS A CA 1
ATOM 2242 C C . HIS A 1 282 ? 1.077 -14.865 9.193 1.00 76.25 282 HIS A C 1
ATOM 2244 O O . HIS A 1 282 ? 0.712 -14.173 8.223 1.00 76.25 282 HIS A O 1
#

Sequence (282 aa):
MKAILVQFVTSSSAPPLSCRALSGYSHHSPLRSTKLVSKGRRHRYTMSSELILYDLPSKQGTGWSHNPWKTRLALNFKGISYKTDWTEYPDLQPKFEKFGISPNSTGAKYTSPAVKLPDGTYIMESRAIADALERLHPTPSLHLDSPYQSRIEKMVPDLVNSMRPIFMPLVPKTFLNKPSYDYFHATREKSLGMPLDKYAEGADEAFMKAKPYIKQLGEMLTENEGPFLEGKKPVYADFVIVAMLRMQAGLGYADKIFGEEGGKELKALYEASKEWLERENH

Foldseek 3Di:
DDDPDPDDDDDDDDDDDDDDDDDDDDDDDDDDDDDDPDDDPPPPPPPQDAKEWEAAFFPVLFGQALFQLLQLLLCLVLVGGYAYDHDAPVRQVVVCVVLVHAFDPDDGGGDPTWMQGSVRDIDDGSVRSLVVCCVVRVPPHQPCVPPCNVVLVVQVVVLVVLQCLPVLLQVLVQTHDPVNNVVSQVVVCVSVVHGSVVSNVCNVVSLVVNQVSLQVLLVCCVVEDDLDSPHPDHHSSLSSLLSVLSNCVSSVCLVVSLPGNSNVSSVRSNVVSVSSVPPGND

Secondary structure (DSSP, 8-state):
--------PPPPPPPPPPPPP---------------------------PPEEEEEPPPTTSS---HHHHHHHHHHHHTT--EEEEE--GGGHHHHHHHTTPPPPSSS-SS-S-EEE-TTS-EEESHHHHHHHHHHH--SS---TT-TTHHHHHHHHHHHHHHTHHHHHHHHHHHT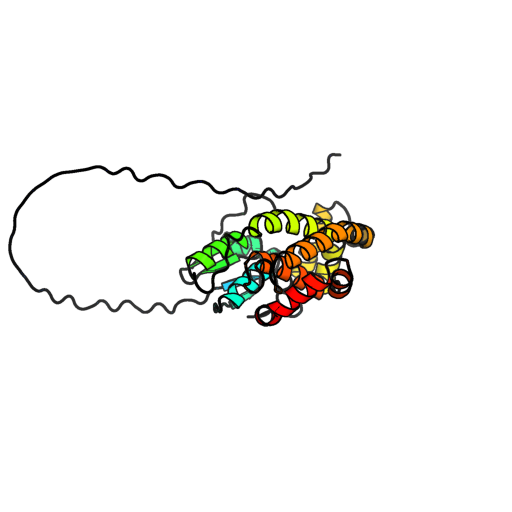--HHHHHHHHHHHHHHHTS-HHHHGGGHHHHHHHHHHHHHHHHHHHTSSSSSBTBBTB--HHHHHHHHHHHHHHHTT-HHHHHTSTTHHHHHHHHHHTGGGGS-S--

pLDDT: mean 86.18, std 24.37, range [23.94, 98.81]

Radius of gyration: 23.28 Å; Cα contacts (8 Å, |Δi|>4): 348; chains: 1; bounding box: 76×52×59 Å